Protein 4E16 (pdb70)

Radius of gyration: 19.69 Å; Cα contacts (8 Å, |Δi|>4): 447; chains: 1; bounding box: 38×54×45 Å

Secondary structure (DSSP, 8-state):
---EEEEE-BSS-GGGS-HHHHHHHHH-SEEEE-TTTS-GGGGGGS-TT-EEEEGGG--HHHHHHHHHHHHHTT--EEEEESB-TTTT--HHHHHHHHHHHT--EEEE----HHHHHHHHHT--S-BTTTBS-EEEEE-----GGGSHHHHHTT-SEEEEEE-STTHHHHHHHHHHTT--TT-EEEEEESTTSTT-EEEEEETTTHHHHHHHT---S-EEEEESGGGG-

CATH classification: 3.40.1010.10 (+1 more: 3.30.950.10)

Nearest PDB structures (foldseek):
  4e16-assembly1_A-2  TM=1.004E+00  e=1.080E-50  Clostridioides difficile 630
  6pr1-assembly1_A  TM=8.963E-01  e=3.052E-21  Salmonella enterica subsp. enterica serovar Typhimurium
  1s4d-assembly2_D  TM=8.759E-01  e=1.102E-20  Pseudomonas denitrificans (nom. rej.)
  6pr3-assembly1_A  TM=8.954E-01  e=9.372E-20  Salmonella enterica subsp. enterica serovar Typhimurium
  6pr0-assembly1_A  TM=8.886E-01  e=9.372E-20  Salmonella enterica subsp. enterica serovar Typhimurium

InterPro domains:
  IPR000878 Tetrapyrrole methylase [PF00590] (3-209)
  IPR003043 Uroporphiryn-III C-methyltransferase, conserved site [PS00839] (7-21)
  IPR006362 Cobalamin (vitamin B12) biosynthesis CobM/CbiF, precorrin-4 C11-methyltransferase [TIGR01465] (4-249)
  IPR006362 Cobalamin (vitamin B12) biosynthesis CobM/CbiF, precorrin-4 C11-methyltransferase [cd11641] (7-231)
  IPR014776 Tetrapyrrole methylase, subdomain 2 [G3DSA:3.30.950.10] (112-232)
  IPR014777 Tetrapyrrole methylase, subdomain 1 [G3DSA:3.40.1010.10] (1-111)
  IPR035996 Tetrapyrrole methylase superfamily [SSF53790] (1-249)
  IPR050161 Siroheme/cobalamin biosynthesis enzyme [PTHR45790] (3-246)

Foldseek 3Di:
DLAAEEAEQALEDLPQGDPVRLVLQLQFQEEEEAAPRYHCSNNVSHDPNHHYHYCVVPDLVRLVVSVVVCVVVVTRHYYYYYQFLVPVNPCVSNVVVCVVVPGHHDYYHGHHLVNLQCVLLVFDQDDPPWAPDEAEEEDVDDDPCRDLLNVLLVQGKYKYKYQLVCLVVNLVSNVNNPDDQQWKKKKWDSRPHPPIDIDIGGSNCVNVVSVVVVDGGIIMMITHCRSVD

Organism: Clostridioides difficile (strain 630) (NCBI:txid272563)

Sequence (229 aa):
MNKVHFVGAGPGDKELITLKGYKLLSNADVVIYAGSLVNPELLEYCKEDCQIHNSAHMDLQEIIDVMREGIENNKSVVRLQTGDFSIYGSIREQVEDLNKLNIDYDCTPGVSSFLGAASSLGVEYTVPEISQSVIITRMTPVPEKESIQSYAKHQTSMVIFLSVQEIEKVVSKLLEGGYPKDTPIAVIYKATWADEKIVKGTLSDIAVKVKENNINKTALIMVGRFLGE

B-factor: mean 98.82, std 21.66, range [52.51, 180.52]

Solvent-accessible surface area: 12192 Å² total; per-residue (Å²): 141,34,75,0,24,1,0,0,4,2,9,5,52,67,133,61,15,45,134,139,0,87,125,39,0,28,86,0,32,5,0,0,30,16,11,92,118,2,12,80,80,2,33,127,52,20,90,172,125,16,95,79,47,37,11,69,157,32,99,61,100,79,12,1,58,27,0,65,103,2,18,121,92,122,58,24,0,0,18,0,14,55,6,24,23,87,61,93,12,85,23,179,111,11,21,97,27,0,81,170,73,136,26,61,79,47,69,6,83,15,50,10,30,23,88,3,0,10,89,46,38,58,23,116,20,61,23,103,184,70,13,135,58,57,30,53,17,132,63,179,136,77,92,133,174,94,3,8,23,34,50,0,146,124,87,15,2,0,0,0,40,8,47,8,153,48,11,117,123,0,13,61,56,0,54,116,8,41,8,67,116,82,2,14,0,0,0,2,8,96,6,27,40,119,94,55,102,64,7,87,12,37,1,58,48,0,21,80,73,6,146,129,46,117,61,85,155,104,6,10,0,0,0,0,127,1,12,56,140

Structure (mmCIF, N/CA/C/O backbone):
data_4E16
#
_entry.id   4E16
#
_cell.length_a   60.245
_cell.length_b   60.245
_cell.length_c   147.955
_cell.angle_alpha   90.000
_cell.angle_beta   90.000
_cell.angle_gamma   90.000
#
_symmetry.space_group_name_H-M   'P 43 21 2'
#
loop_
_atom_site.group_PDB
_atom_site.id
_atom_site.type_symbol
_atom_site.label_atom_id
_atom_site.label_alt_id
_atom_site.label_comp_id
_atom_site.label_asym_id
_atom_site.label_entity_id
_atom_site.label_seq_id
_atom_site.pdbx_PDB_ins_code
_atom_site.Cartn_x
_atom_site.Cartn_y
_atom_site.Cartn_z
_atom_site.occupancy
_atom_site.B_iso_or_equiv
_atom_site.auth_seq_id
_atom_site.auth_comp_id
_atom_site.auth_asym_id
_atom_site.auth_atom_id
_atom_site.pdbx_PDB_model_num
ATOM 1 N N . MET A 1 4 ? 16.305 44.124 11.575 1.00 122.03 1 MET A N 1
ATOM 2 C CA . MET A 1 4 ? 16.743 44.055 13.000 1.00 136.76 1 MET A CA 1
ATOM 3 C C . MET A 1 4 ? 18.248 43.638 13.110 1.00 138.04 1 MET A C 1
ATOM 4 O O . MET A 1 4 ? 19.082 44.011 12.269 1.00 135.83 1 MET A O 1
ATOM 9 N N . ASN A 1 5 ? 18.583 42.933 14.194 1.00 130.85 2 ASN A N 1
ATOM 10 C CA . ASN A 1 5 ? 19.744 42.052 14.306 1.00 120.24 2 ASN A CA 1
ATOM 11 C C . ASN A 1 5 ? 19.057 40.744 14.670 1.00 114.20 2 ASN A C 1
ATOM 12 O O . ASN A 1 5 ? 18.815 40.465 15.851 1.00 109.89 2 ASN A O 1
ATOM 17 N N . LYS A 1 6 ? 18.693 39.976 13.643 1.00 109.47 3 LYS A N 1
ATOM 18 C CA . LYS A 1 6 ? 18.007 38.701 13.819 1.00 101.17 3 LYS A CA 1
ATOM 19 C C . LYS A 1 6 ? 18.953 37.611 14.327 1.00 101.53 3 LYS A C 1
ATOM 20 O O . LYS A 1 6 ? 20.188 37.676 14.151 1.00 101.72 3 LYS A O 1
ATOM 26 N N . VAL A 1 7 ? 18.395 36.618 15.003 1.00 98.79 4 VAL A N 1
ATOM 27 C CA . VAL A 1 7 ? 19.209 35.472 15.356 1.00 93.13 4 VAL A CA 1
ATOM 28 C C . VAL A 1 7 ? 19.202 34.700 14.075 1.00 93.46 4 VAL A C 1
ATOM 29 O O . VAL A 1 7 ? 18.138 34.554 13.461 1.00 106.11 4 VAL A O 1
ATOM 33 N N . HIS A 1 8 ? 20.380 34.263 13.627 1.00 86.65 5 HIS A N 1
ATOM 34 C CA . HIS A 1 8 ? 20.492 33.595 12.332 1.00 80.53 5 HIS A CA 1
ATOM 35 C C . HIS A 1 8 ? 20.678 32.127 12.464 1.00 77.14 5 HIS A C 1
ATOM 36 O O . HIS A 1 8 ? 21.705 31.683 12.930 1.00 75.68 5 HIS A O 1
ATOM 43 N N . PHE A 1 9 ? 19.684 31.360 12.037 1.00 80.69 6 PHE A N 1
ATOM 44 C CA . PHE A 1 9 ? 19.779 29.909 11.987 1.00 76.87 6 PHE A CA 1
ATOM 45 C C . PHE A 1 9 ? 20.366 29.502 10.651 1.00 79.59 6 PHE A C 1
ATOM 46 O O . PHE A 1 9 ? 19.818 29.835 9.583 1.00 89.99 6 PHE A O 1
ATOM 54 N N . VAL A 1 10 ? 21.468 28.769 10.714 1.00 74.24 7 VAL A N 1
ATOM 55 C CA . VAL A 1 10 ? 22.325 28.553 9.566 1.00 74.37 7 VAL A CA 1
ATOM 56 C C . VAL A 1 10 ? 22.587 27.059 9.388 1.00 76.50 7 VAL A C 1
ATOM 57 O O . VAL A 1 10 ? 22.990 26.410 10.323 1.00 73.71 7 VAL A O 1
ATOM 61 N N . GLY A 1 11 ? 22.344 26.530 8.185 1.00 73.16 8 GLY A N 1
ATOM 62 C CA . GLY A 1 11 ? 22.662 25.160 7.871 1.00 71.39 8 GLY A CA 1
ATOM 63 C C . GLY A 1 11 ? 24.134 25.048 7.510 1.00 71.53 8 GLY A C 1
ATOM 64 O O . GLY A 1 11 ? 24.626 25.694 6.585 1.00 83.34 8 GLY A O 1
ATOM 65 N N . ALA A 1 12 ? 24.790 24.165 8.220 1.00 65.39 9 ALA A N 1
ATOM 66 C CA . ALA A 1 12 ? 26.209 23.918 8.196 1.00 72.00 9 ALA A CA 1
ATOM 67 C C . ALA A 1 12 ? 26.643 23.066 7.033 1.00 77.63 9 ALA A C 1
ATOM 68 O O . ALA A 1 12 ? 27.862 22.963 6.714 1.00 71.77 9 ALA A O 1
ATOM 70 N N . GLY A 1 13 ? 25.672 22.389 6.421 1.00 75.74 10 GLY A N 1
ATOM 71 C CA . GLY A 1 13 ? 26.030 21.435 5.348 1.00 84.52 10 GLY A CA 1
ATOM 72 C C . GLY A 1 13 ? 26.395 20.041 5.884 1.00 81.51 10 GLY A C 1
ATOM 73 O O . GLY A 1 13 ? 26.192 19.765 7.043 1.00 80.24 10 GLY A O 1
ATOM 74 N N . PRO A 1 14 ? 26.884 19.144 5.020 1.00 83.13 11 PRO A N 1
ATOM 75 C CA . PRO A 1 14 ? 26.988 17.757 5.516 1.00 76.51 11 PRO A CA 1
ATOM 76 C C . PRO A 1 14 ? 28.319 17.365 6.143 1.00 80.99 11 PRO A C 1
ATOM 77 O O . PRO A 1 14 ? 28.494 16.185 6.518 1.00 85.93 11 PRO A O 1
ATOM 81 N N . GLY A 1 15 ? 29.264 18.298 6.228 1.00 76.78 12 GLY A N 1
ATOM 82 C CA . GLY A 1 15 ? 30.499 18.000 6.939 1.00 71.83 12 GLY A CA 1
ATOM 83 C C . GLY A 1 15 ? 31.675 18.734 6.370 1.00 70.33 12 GLY A C 1
ATOM 84 O O . GLY A 1 15 ? 32.440 19.342 7.087 1.00 75.60 12 GLY A O 1
ATOM 85 N N . ASP A 1 16 ? 31.824 18.699 5.070 1.00 76.65 13 ASP A N 1
ATOM 86 C CA . ASP A 1 16 ? 32.897 19.467 4.417 1.00 82.93 13 ASP A CA 1
ATOM 87 C C . ASP A 1 16 ? 32.776 20.990 4.679 1.00 76.80 13 ASP A C 1
ATOM 88 O O . ASP A 1 16 ? 31.732 21.602 4.454 1.00 75.75 13 ASP A O 1
ATOM 93 N N . LYS A 1 17 ? 33.859 21.514 5.235 1.00 77.68 14 LYS A N 1
ATOM 94 C CA . LYS A 1 17 ? 34.137 22.915 5.518 1.00 83.15 14 LYS A CA 1
ATOM 95 C C . LYS A 1 17 ? 33.453 23.808 4.453 1.00 81.10 14 LYS A C 1
ATOM 96 O O . LYS A 1 17 ? 32.621 24.663 4.745 1.00 83.14 14 LYS A O 1
ATOM 102 N N . GLU A 1 18 ? 33.778 23.526 3.203 1.00 81.14 15 GLU A N 1
ATOM 103 C CA . GLU A 1 18 ? 33.433 24.329 2.045 1.00 76.94 15 GLU A CA 1
ATOM 104 C C . GLU A 1 18 ? 32.049 24.108 1.487 1.00 79.66 15 GLU A C 1
ATOM 105 O O . GLU A 1 18 ? 31.654 24.762 0.533 1.00 85.94 15 GLU A O 1
ATOM 111 N N . LEU A 1 19 ? 31.305 23.168 2.052 1.00 81.51 16 LEU A N 1
ATOM 112 C CA . LEU A 1 19 ? 29.954 22.948 1.605 1.00 76.02 16 LEU A CA 1
ATOM 113 C C . LEU A 1 19 ? 28.959 23.769 2.374 1.00 79.33 16 LEU A C 1
ATOM 114 O O . LEU A 1 19 ? 27.746 23.537 2.231 1.00 80.91 16 LEU A O 1
ATOM 119 N N . ILE A 1 20 ? 29.434 24.686 3.225 1.00 77.29 17 ILE A N 1
ATOM 120 C CA . ILE A 1 20 ? 28.499 25.663 3.765 1.00 74.49 17 ILE A CA 1
ATOM 121 C C . ILE A 1 20 ? 28.142 26.557 2.596 1.00 72.35 17 ILE A C 1
ATOM 122 O O . ILE A 1 20 ? 28.959 26.684 1.665 1.00 74.42 17 ILE A O 1
ATOM 127 N N . THR A 1 21 ? 26.922 27.101 2.594 1.00 66.00 18 THR A N 1
ATOM 128 C CA . THR A 1 21 ? 26.576 28.158 1.633 1.00 68.99 18 THR A CA 1
ATOM 129 C C . THR A 1 21 ? 27.445 29.422 1.771 1.00 71.03 18 THR A C 1
ATOM 130 O O . THR A 1 21 ? 27.903 29.797 2.848 1.00 70.93 18 THR A O 1
ATOM 134 N N . LEU A 1 22 ? 27.674 30.080 0.662 1.00 70.62 19 LEU A N 1
ATOM 135 C CA . LEU A 1 22 ? 28.221 31.428 0.697 1.00 72.32 19 LEU A CA 1
ATOM 136 C C . LEU A 1 22 ? 27.542 32.266 1.761 1.00 73.24 19 LEU A C 1
ATOM 137 O O . LEU A 1 22 ? 28.242 32.802 2.587 1.00 79.92 19 LEU A O 1
ATOM 142 N N . LYS A 1 23 ? 26.198 32.319 1.795 1.00 75.30 20 LYS A N 1
ATOM 143 C CA . LYS A 1 23 ? 25.453 33.141 2.786 1.00 79.60 20 LYS A CA 1
ATOM 144 C C . LYS A 1 23 ? 25.779 32.735 4.220 1.00 80.76 20 LYS A C 1
ATOM 145 O O . LYS A 1 23 ? 26.028 33.569 5.134 1.00 81.21 20 LYS A O 1
ATOM 151 N N . GLY A 1 24 ? 25.797 31.429 4.403 1.00 76.42 21 GLY A N 1
ATOM 152 C CA . GLY A 1 24 ? 26.208 30.858 5.657 1.00 74.69 21 GLY A CA 1
ATOM 153 C C . GLY A 1 24 ? 27.583 31.306 6.068 1.00 77.29 21 GLY A C 1
ATOM 154 O O . GLY A 1 24 ? 27.775 31.767 7.201 1.00 84.98 21 GLY A O 1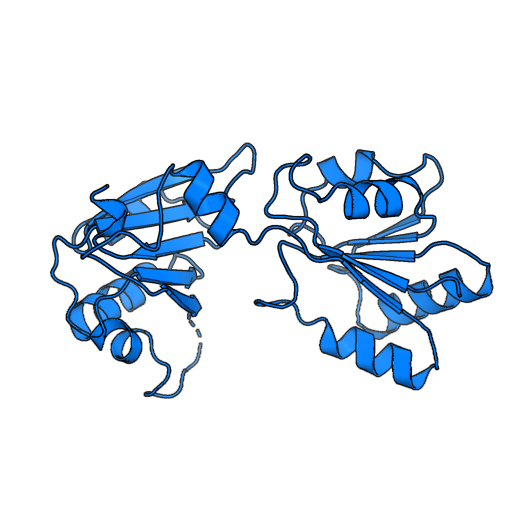
ATOM 155 N N . TYR A 1 25 ? 28.537 31.182 5.155 1.00 75.91 22 TYR A N 1
ATOM 156 C CA . TYR A 1 25 ? 29.894 31.605 5.432 1.00 77.92 22 TYR A CA 1
ATOM 157 C C . TYR A 1 25 ? 29.998 33.100 5.865 1.00 82.82 22 TYR A C 1
ATOM 158 O O . TYR A 1 25 ? 30.704 33.402 6.847 1.00 81.42 22 TYR A O 1
ATOM 167 N N . LYS A 1 26 ? 29.287 34.006 5.169 1.00 74.91 23 LYS A N 1
ATOM 168 C CA . LYS A 1 26 ? 29.323 35.449 5.518 1.00 79.04 23 LYS A CA 1
ATOM 169 C C . LYS A 1 26 ? 28.847 35.692 6.932 1.00 83.90 23 LYS A C 1
ATOM 170 O O . LYS A 1 26 ? 29.474 36.427 7.695 1.00 90.54 23 LYS A O 1
ATOM 176 N N . LEU A 1 27 ? 27.734 35.047 7.283 1.00 85.44 24 LEU A N 1
ATOM 177 C CA . LEU A 1 27 ? 27.125 35.215 8.586 1.00 78.92 24 LEU A CA 1
ATOM 178 C C . LEU A 1 27 ? 28.022 34.634 9.612 1.00 78.99 24 LEU A C 1
ATOM 179 O O . LEU A 1 27 ? 28.268 35.252 10.650 1.00 86.19 24 LEU A O 1
ATOM 184 N N . LEU A 1 28 ? 28.550 33.454 9.324 1.00 74.99 25 LEU A N 1
ATOM 185 C CA . LEU A 1 28 ? 29.448 32.824 10.312 1.00 81.34 25 LEU A CA 1
ATOM 186 C C . LEU A 1 28 ? 30.735 33.621 10.521 1.00 83.94 25 LEU A C 1
ATOM 187 O O . LEU A 1 28 ? 31.243 33.739 11.661 1.00 91.78 25 LEU A O 1
ATOM 192 N N . SER A 1 29 ? 31.288 34.122 9.423 1.00 76.62 26 SER A N 1
ATOM 193 C CA . SER A 1 29 ? 32.592 34.730 9.540 1.00 86.78 26 SER A CA 1
ATOM 194 C C . SER A 1 29 ? 32.479 36.107 10.202 1.00 86.01 26 SER A C 1
ATOM 195 O O . SER A 1 29 ? 33.494 36.652 10.643 1.00 88.39 26 SER A O 1
ATOM 198 N N . ASN A 1 30 ? 31.240 36.600 10.331 1.00 83.96 27 ASN A N 1
ATOM 199 C CA . ASN A 1 30 ? 30.915 37.886 11.009 1.00 86.83 27 ASN A CA 1
ATOM 200 C C . ASN A 1 30 ? 30.223 37.805 12.390 1.00 87.16 27 ASN A C 1
ATOM 201 O O . ASN A 1 30 ? 29.921 38.817 13.017 1.00 93.96 27 ASN A O 1
ATOM 206 N N . ALA A 1 31 ? 29.980 36.593 12.858 1.00 85.55 28 ALA A N 1
ATOM 207 C CA . ALA A 1 31 ? 29.210 36.369 14.045 1.00 83.68 28 ALA A CA 1
ATOM 208 C C . ALA A 1 31 ? 30.004 36.719 15.280 1.00 89.17 28 ALA A C 1
ATOM 209 O O . ALA A 1 31 ? 31.214 36.445 15.351 1.00 92.98 28 ALA A O 1
ATOM 211 N N . ASP A 1 32 ? 29.309 37.336 16.234 1.00 91.10 29 ASP A N 1
ATOM 212 C CA . ASP A 1 32 ? 29.845 37.659 17.570 1.00 91.71 29 ASP A CA 1
ATOM 213 C C . ASP A 1 32 ? 29.564 36.528 18.544 1.00 90.66 29 ASP A C 1
ATOM 214 O O . ASP A 1 32 ? 30.315 36.336 19.498 1.00 91.83 29 ASP A O 1
ATOM 219 N N . VAL A 1 33 ? 28.476 35.791 18.300 1.00 85.84 30 VAL A N 1
ATOM 220 C CA . VAL A 1 33 ? 28.082 34.663 19.138 1.00 83.27 30 VAL A CA 1
ATOM 221 C C . VAL A 1 33 ? 27.628 33.497 18.251 1.00 85.48 30 VAL A C 1
ATOM 222 O O . VAL A 1 33 ? 26.765 33.674 17.393 1.00 84.06 30 VAL A O 1
ATOM 226 N N . VAL A 1 34 ? 28.216 32.318 18.473 1.00 80.84 31 VAL A N 1
ATOM 227 C CA . VAL A 1 34 ? 27.908 31.144 17.699 1.00 78.20 31 VAL A CA 1
ATOM 228 C C . VAL A 1 34 ? 27.554 30.031 18.624 1.00 79.35 31 VAL A C 1
ATOM 229 O O . VAL A 1 34 ? 28.245 29.790 19.614 1.00 84.45 31 VAL A O 1
ATOM 233 N N . ILE A 1 35 ? 26.479 29.336 18.272 1.00 79.49 32 ILE A N 1
ATOM 234 C CA . ILE A 1 35 ? 26.006 28.208 19.030 1.00 78.33 32 ILE A CA 1
ATOM 235 C C . ILE A 1 35 ? 25.941 27.082 18.065 1.00 77.30 32 ILE A C 1
ATOM 236 O O . ILE A 1 35 ? 25.101 27.101 17.141 1.00 79.68 32 ILE A O 1
ATOM 241 N N . TYR A 1 36 ? 26.816 26.098 18.291 1.00 75.31 33 TYR A N 1
ATOM 242 C CA . TYR A 1 36 ? 26.917 24.955 17.399 1.00 75.20 33 TYR A CA 1
ATOM 243 C C . TYR A 1 36 ? 26.652 23.667 18.104 1.00 78.58 33 TYR A C 1
ATOM 244 O O . TYR A 1 36 ? 26.804 23.563 19.331 1.00 86.55 33 TYR A O 1
ATOM 253 N N . ALA A 1 37 ? 26.250 22.695 17.288 1.00 90.24 34 ALA A N 1
ATOM 254 C CA . ALA A 1 37 ? 25.870 21.352 17.686 1.00 96.44 34 ALA A CA 1
ATOM 255 C C . ALA A 1 37 ? 27.096 20.437 17.855 1.00 104.92 34 ALA A C 1
ATOM 256 O O . ALA A 1 37 ? 27.407 19.598 16.998 1.00 108.38 34 ALA A O 1
ATOM 258 N N . GLY A 1 38 ? 27.814 20.661 18.948 1.00 105.73 35 GLY A N 1
ATOM 259 C CA . GLY A 1 38 ? 28.693 19.669 19.547 1.00 108.81 35 GLY A CA 1
ATOM 260 C C . GLY A 1 38 ? 29.595 18.984 18.583 1.00 113.14 35 GLY A C 1
ATOM 261 O O . GLY A 1 38 ? 30.444 19.625 17.980 1.00 135.01 35 GLY A O 1
ATOM 262 N N . SER A 1 39 ? 29.386 17.688 18.399 1.00 110.79 36 SER A N 1
ATOM 263 C CA . SER A 1 39 ? 30.271 16.900 17.554 1.00 116.82 36 SER A CA 1
ATOM 264 C C . SER A 1 39 ? 29.596 16.523 16.249 1.00 119.44 36 SER A C 1
ATOM 265 O O . SER A 1 39 ? 30.199 15.834 15.416 1.00 131.67 36 SER A O 1
ATOM 268 N N . LEU A 1 40 ? 28.350 16.970 16.085 1.00 105.33 37 LEU A N 1
ATOM 269 C CA . LEU A 1 40 ? 27.611 16.812 14.831 1.00 96.50 37 LEU A CA 1
ATOM 270 C C . LEU A 1 40 ? 27.984 17.819 13.733 1.00 92.52 37 LEU A C 1
ATOM 271 O O . LEU A 1 40 ? 27.691 17.627 12.568 1.00 84.39 37 LEU A O 1
ATOM 276 N N . VAL A 1 41 ? 28.587 18.923 14.116 1.00 91.48 38 VAL A N 1
ATOM 277 C CA . VAL A 1 41 ? 28.988 19.912 13.150 1.00 77.46 38 VAL A CA 1
ATOM 278 C C . VAL A 1 41 ? 30.492 19.802 13.103 1.00 77.89 38 VAL A C 1
ATOM 279 O O . VAL A 1 41 ? 31.127 19.607 14.147 1.00 81.21 38 VAL A O 1
ATOM 283 N N . ASN A 1 42 ? 31.060 19.855 11.900 1.00 69.49 39 ASN A N 1
ATOM 284 C CA . ASN A 1 42 ? 32.508 19.838 11.781 1.00 80.53 39 ASN A CA 1
ATOM 285 C C . ASN A 1 42 ? 33.224 21.061 12.398 1.00 88.31 39 ASN A C 1
ATOM 286 O O . ASN A 1 42 ? 33.018 22.193 11.971 1.00 89.99 39 ASN A O 1
ATOM 291 N N . PRO A 1 43 ? 34.077 20.827 13.411 1.00 93.66 40 PRO A N 1
ATOM 292 C CA . PRO A 1 43 ? 34.827 21.937 14.067 1.00 98.95 40 PRO A CA 1
ATOM 293 C C . PRO A 1 43 ? 35.643 22.849 13.113 1.00 92.00 40 PRO A C 1
ATOM 294 O O . PRO A 1 43 ? 35.724 24.054 13.339 1.00 91.96 40 PRO A O 1
ATOM 298 N N . GLU A 1 44 ? 36.228 22.286 12.068 1.00 86.57 41 GLU A N 1
ATOM 299 C CA . GLU A 1 44 ? 36.887 23.088 11.050 1.00 88.48 41 GLU A CA 1
ATOM 300 C C . GLU A 1 44 ? 36.063 24.331 10.620 1.00 84.20 41 GLU A C 1
ATOM 301 O O . GLU A 1 44 ? 36.612 25.386 10.353 1.00 92.37 41 GLU A O 1
ATOM 307 N N . LEU A 1 45 ? 34.752 24.223 10.564 1.00 75.54 42 LEU A N 1
ATOM 308 C CA . LEU A 1 45 ? 33.892 25.411 10.278 1.00 78.00 42 LEU A CA 1
ATOM 309 C C . LEU A 1 45 ? 34.125 26.604 11.193 1.00 76.90 42 LEU A C 1
ATOM 310 O O . LEU A 1 45 ? 34.082 27.749 10.757 1.00 73.48 42 LEU A O 1
ATOM 315 N N . LEU A 1 46 ? 34.284 26.317 12.474 1.00 75.40 43 LEU A N 1
ATOM 316 C CA . LEU A 1 46 ? 34.502 27.330 13.491 1.00 81.90 43 LEU A CA 1
ATOM 317 C C . LEU A 1 46 ? 35.720 28.211 13.230 1.00 88.35 43 LEU A C 1
ATOM 318 O O . LEU A 1 46 ? 35.823 29.296 13.814 1.00 89.52 43 LEU A O 1
ATOM 323 N N . GLU A 1 47 ? 36.619 27.765 12.349 1.00 87.97 44 GLU A N 1
ATOM 324 C CA . GLU A 1 47 ? 37.823 28.535 12.045 1.00 93.41 44 GLU A CA 1
ATOM 325 C C . GLU A 1 47 ? 37.508 29.730 11.188 1.00 92.43 44 GLU A C 1
ATOM 326 O O . GLU A 1 47 ? 38.335 30.648 11.060 1.00 97.87 44 GLU A O 1
ATOM 332 N N . TYR A 1 48 ? 36.334 29.707 10.573 1.00 84.47 45 TYR A N 1
ATOM 333 C CA . TYR A 1 48 ? 35.861 30.836 9.792 1.00 82.42 45 TYR A CA 1
ATOM 334 C C . TYR A 1 48 ? 35.429 32.031 10.686 1.00 83.83 45 TYR A C 1
ATOM 335 O O . TYR A 1 48 ? 35.298 33.151 10.200 1.00 86.15 45 TYR A O 1
ATOM 344 N N . CYS A 1 49 ? 35.204 31.785 11.976 1.00 80.32 46 CYS A N 1
ATOM 345 C CA . CYS A 1 49 ? 34.809 32.831 12.932 1.00 85.40 46 CYS A CA 1
ATOM 346 C C . CYS A 1 49 ? 35.873 33.882 13.308 1.00 91.65 46 CYS A C 1
ATOM 347 O O . CYS A 1 49 ? 37.058 33.559 13.304 1.00 97.55 46 CYS A O 1
ATOM 350 N N . LYS A 1 50 ? 35.446 35.110 13.666 1.00 95.95 47 LYS A N 1
ATOM 351 C CA . LYS A 1 50 ? 36.329 36.189 14.226 1.00 95.31 47 LYS A CA 1
ATOM 352 C C . LYS A 1 50 ? 37.190 35.742 15.425 1.00 105.58 47 LYS A C 1
ATOM 353 O O . LYS A 1 50 ? 36.767 34.914 16.285 1.00 90.03 47 LYS A O 1
ATOM 359 N N . GLU A 1 51 ? 38.366 36.359 15.548 1.00 112.62 48 GLU A N 1
ATOM 360 C CA . GLU A 1 51 ? 39.273 35.992 16.623 1.00 115.65 48 GLU A CA 1
ATOM 361 C C . GLU A 1 51 ? 38.530 36.078 17.955 1.00 113.41 48 GLU A C 1
ATOM 362 O O . GLU A 1 51 ? 38.679 35.215 18.834 1.00 111.53 48 GLU A O 1
ATOM 368 N N . ASP A 1 52 ? 37.707 37.114 18.088 1.00 119.01 49 ASP A N 1
ATOM 369 C CA . ASP A 1 52 ? 37.068 37.413 19.374 1.00 123.30 49 ASP A CA 1
ATOM 370 C C . ASP A 1 52 ? 35.582 37.058 19.365 1.00 115.59 49 ASP A C 1
ATOM 371 O O . ASP A 1 52 ? 34.726 37.817 19.800 1.00 118.29 49 ASP A O 1
ATOM 376 N N . CYS A 1 53 ? 35.301 35.877 18.851 1.00 104.53 50 CYS A N 1
ATOM 377 C CA . CYS A 1 53 ? 33.968 35.352 18.789 1.00 96.08 50 CYS A CA 1
ATOM 378 C C . CYS A 1 53 ? 33.729 34.427 19.978 1.00 100.36 50 CYS A C 1
ATOM 379 O O . CYS A 1 53 ? 34.654 33.759 20.447 1.00 94.80 50 CYS A O 1
ATOM 382 N N . GLN A 1 54 ? 32.478 34.366 20.444 1.00 100.36 51 GLN A N 1
ATOM 383 C CA . GLN A 1 54 ? 32.134 33.571 21.601 1.00 93.83 51 GLN A CA 1
ATOM 384 C C .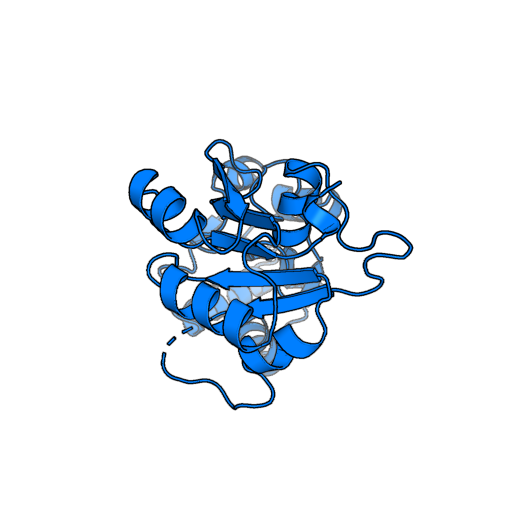 GLN A 1 54 ? 31.373 32.365 21.173 1.00 92.59 51 GLN A C 1
ATOM 385 O O . GLN A 1 54 ? 30.262 32.463 20.657 1.00 97.43 51 GLN A O 1
ATOM 391 N N . ILE A 1 55 ? 31.977 31.220 21.424 1.00 89.10 52 ILE A N 1
ATOM 392 C CA . ILE A 1 55 ? 31.490 29.960 20.930 1.00 83.47 52 ILE A CA 1
ATOM 393 C C . ILE A 1 55 ? 30.828 29.226 22.073 1.00 79.53 52 ILE A C 1
ATOM 394 O O . ILE A 1 55 ? 31.343 29.193 23.191 1.00 75.80 52 ILE A O 1
ATOM 399 N N . HIS A 1 56 ? 29.659 28.663 21.797 1.00 78.57 53 HIS A N 1
ATOM 400 C CA . HIS A 1 56 ? 28.946 27.866 22.794 1.00 76.92 53 HIS A CA 1
ATOM 401 C C . HIS A 1 56 ? 28.563 26.577 22.132 1.00 82.05 53 HIS A C 1
ATOM 402 O O . HIS A 1 56 ? 28.124 26.557 20.968 1.00 90.22 53 HIS A O 1
ATOM 409 N N . ASN A 1 57 ? 28.734 25.480 22.853 1.00 86.97 54 ASN A N 1
ATOM 410 C CA . ASN A 1 57 ? 28.452 24.176 22.296 1.00 86.62 54 ASN A CA 1
ATOM 411 C C . ASN A 1 57 ? 27.158 23.578 22.859 1.00 86.54 54 ASN A C 1
ATOM 412 O O . ASN A 1 57 ? 27.142 22.968 23.939 1.00 82.78 54 ASN A O 1
ATOM 417 N N . SER A 1 58 ? 26.092 23.722 22.085 1.00 83.82 55 SER A N 1
ATOM 418 C CA . SER A 1 58 ? 24.754 23.333 22.517 1.00 81.92 55 SER A CA 1
ATOM 419 C C . SER A 1 58 ? 24.711 21.957 23.106 1.00 83.04 55 SER A C 1
ATOM 420 O O . SER A 1 58 ? 24.015 21.745 24.064 1.00 98.86 55 SER A O 1
ATOM 423 N N . ALA A 1 59 ? 25.450 21.018 22.540 1.00 83.71 56 ALA A N 1
ATOM 424 C CA . ALA A 1 59 ? 25.597 19.678 23.122 1.00 84.81 56 ALA A CA 1
ATOM 425 C C . ALA A 1 59 ? 25.767 19.645 24.636 1.00 90.92 56 ALA A C 1
ATOM 426 O O . ALA A 1 59 ? 25.380 18.684 25.261 1.00 95.53 56 ALA A O 1
ATOM 428 N N . HIS A 1 60 ? 26.349 20.676 25.235 1.00 95.61 57 HIS A N 1
ATOM 429 C CA . HIS A 1 60 ? 26.503 20.681 26.693 1.00 95.91 57 HIS A CA 1
ATOM 430 C C . HIS A 1 60 ? 25.605 21.680 27.386 1.00 100.31 57 HIS A C 1
ATOM 431 O O . HIS A 1 60 ? 25.958 22.224 28.441 1.00 104.31 57 HIS A O 1
ATOM 438 N N . MET A 1 61 ? 24.437 21.940 26.807 1.00 95.20 58 MET A N 1
ATOM 439 C CA . MET A 1 61 ? 23.597 23.072 27.230 1.00 95.90 58 MET A CA 1
ATOM 440 C C . MET A 1 61 ? 22.149 22.598 27.201 1.00 98.15 58 MET A C 1
ATOM 441 O O . MET A 1 61 ? 21.790 21.820 26.312 1.00 95.85 58 MET A O 1
ATOM 446 N N . ASP A 1 62 ? 21.319 23.029 28.155 1.00 100.34 59 ASP A N 1
ATOM 447 C CA . ASP A 1 62 ? 19.848 22.857 27.982 1.00 107.61 59 ASP A CA 1
ATOM 448 C C . ASP A 1 62 ? 19.258 23.995 27.130 1.00 104.78 59 ASP A C 1
ATOM 449 O O . ASP A 1 62 ? 19.963 24.966 26.823 1.00 100.40 59 ASP A O 1
ATOM 454 N N . LEU A 1 63 ? 17.982 23.860 26.750 1.00 108.43 60 LEU A N 1
ATOM 455 C CA . LEU A 1 63 ? 17.266 24.876 25.964 1.00 104.02 60 LEU A CA 1
ATOM 456 C C . LEU A 1 63 ? 17.443 26.289 26.521 1.00 108.74 60 LEU A C 1
ATOM 457 O O . LEU A 1 63 ? 17.894 27.200 25.809 1.00 109.28 60 LEU A O 1
ATOM 462 N N . GLN A 1 64 ? 17.091 26.455 27.794 1.00 109.31 61 GLN A N 1
ATOM 463 C CA . GLN A 1 64 ? 17.048 27.761 28.414 1.00 110.21 61 GLN A CA 1
ATOM 464 C C . GLN A 1 64 ? 18.390 28.480 28.364 1.00 111.15 61 GLN A C 1
ATOM 465 O O . GLN A 1 64 ? 18.442 29.706 28.391 1.00 118.15 61 GLN A O 1
ATOM 471 N N . GLU A 1 65 ? 19.477 27.725 28.278 1.00 109.53 62 GLU A N 1
ATOM 472 C CA . GLU A 1 65 ? 20.807 28.311 28.275 1.00 104.55 62 GLU A CA 1
ATOM 473 C C . GLU A 1 65 ? 21.153 28.863 26.896 1.00 98.31 62 GLU A C 1
ATOM 474 O O . GLU A 1 65 ? 21.751 29.943 26.751 1.00 96.56 62 GLU A O 1
ATOM 480 N N . ILE A 1 66 ? 20.783 28.098 25.877 1.00 93.27 63 ILE A N 1
ATOM 481 C CA . ILE A 1 66 ? 20.882 28.567 24.514 1.00 90.40 63 ILE A CA 1
ATOM 482 C C . ILE A 1 66 ? 20.153 29.924 24.396 1.00 93.50 63 ILE A C 1
ATOM 483 O O . ILE A 1 66 ? 20.762 30.943 24.062 1.00 90.91 63 ILE A O 1
ATOM 488 N N . ILE A 1 67 ? 18.873 29.945 24.762 1.00 96.16 64 ILE A N 1
ATOM 489 C CA . ILE A 1 67 ? 18.075 31.166 24.710 1.00 93.10 64 ILE A CA 1
ATOM 490 C C . ILE A 1 67 ? 18.671 32.371 25.436 1.00 96.64 64 ILE A C 1
ATOM 491 O O . ILE A 1 67 ? 18.696 33.477 24.873 1.00 100.26 64 ILE A O 1
ATOM 496 N N . ASP A 1 68 ? 19.137 32.174 26.668 1.00 96.60 65 ASP A N 1
ATOM 497 C CA . ASP A 1 68 ? 19.788 33.250 27.420 1.00 101.97 65 ASP A CA 1
ATOM 498 C C . ASP A 1 68 ? 20.961 33.798 26.616 1.00 99.69 65 ASP A C 1
ATOM 499 O O . ASP A 1 68 ? 21.232 35.017 26.601 1.00 97.18 65 ASP A O 1
ATOM 504 N N . VAL A 1 69 ? 21.644 32.885 25.936 1.00 89.02 66 VAL A N 1
ATOM 505 C CA . VAL A 1 69 ? 22.862 33.240 25.309 1.00 90.26 66 VAL A CA 1
ATOM 506 C C . VAL A 1 69 ? 22.485 34.110 24.101 1.00 95.21 66 VAL A C 1
ATOM 507 O O . VAL A 1 69 ? 23.143 35.174 23.861 1.00 93.37 66 VAL A O 1
ATOM 511 N N . MET A 1 70 ? 21.417 33.664 23.394 1.00 92.51 67 MET A N 1
ATOM 512 C CA . MET A 1 70 ? 20.790 34.350 22.234 1.00 88.63 67 MET A CA 1
ATOM 513 C C . MET A 1 70 ? 20.332 35.768 22.627 1.00 96.16 67 MET A C 1
ATOM 514 O O . MET A 1 70 ? 20.825 36.793 22.090 1.00 90.76 67 MET A O 1
ATOM 519 N N . ARG A 1 71 ? 19.452 35.817 23.632 1.00 100.46 68 ARG A N 1
ATOM 520 C CA . ARG A 1 71 ? 18.868 37.059 24.088 1.00 104.90 68 ARG A CA 1
ATOM 521 C C . ARG A 1 71 ? 19.943 38.066 24.453 1.00 108.81 68 ARG A C 1
ATOM 522 O O . ARG A 1 71 ? 19.860 39.245 24.090 1.00 110.28 68 ARG A O 1
ATOM 530 N N . GLU A 1 72 ? 20.957 37.607 25.168 1.00 110.07 69 GLU A N 1
ATOM 531 C CA . GLU A 1 72 ? 22.010 38.516 25.569 1.00 113.20 69 GLU A CA 1
ATOM 532 C C . GLU A 1 72 ? 22.815 39.004 24.377 1.00 109.38 69 GLU A C 1
ATOM 533 O O . GLU A 1 72 ? 23.257 40.143 24.377 1.00 109.55 69 GLU A O 1
ATOM 539 N N . GLY A 1 73 ? 22.988 38.159 23.360 1.00 106.68 70 GLY A N 1
ATOM 540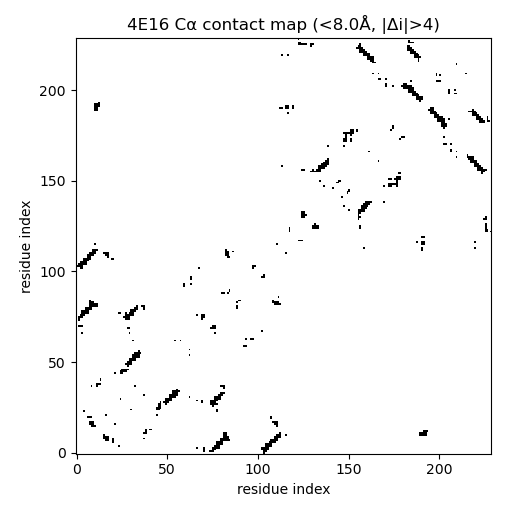 C CA . GLY A 1 73 ? 23.603 38.602 22.106 1.00 100.18 70 GLY A CA 1
ATOM 541 C C . GLY A 1 73 ? 22.822 39.757 21.482 1.00 100.27 70 GLY A C 1
ATOM 542 O O . GLY A 1 73 ? 23.372 40.819 21.164 1.00 99.02 70 GLY A O 1
ATOM 543 N N . ILE A 1 74 ? 21.523 39.559 21.330 1.00 99.36 71 ILE A N 1
ATOM 544 C CA . ILE A 1 74 ? 20.672 40.598 20.782 1.00 103.32 71 ILE A CA 1
ATOM 545 C C . ILE A 1 74 ? 20.753 41.925 21.552 1.00 113.24 71 ILE A C 1
ATOM 546 O O . ILE A 1 74 ? 21.041 42.971 20.957 1.00 117.13 71 ILE A O 1
ATOM 551 N N . GLU A 1 75 ? 20.560 41.866 22.869 1.00 114.89 72 GLU A N 1
ATOM 552 C CA . GLU A 1 75 ? 20.583 43.052 23.732 1.00 116.75 72 GLU A CA 1
ATOM 553 C C . GLU A 1 75 ? 21.908 43.824 23.809 1.00 115.12 72 GLU A C 1
ATOM 554 O O . GLU A 1 75 ? 21.918 44.980 24.268 1.00 112.74 72 GLU A O 1
ATOM 560 N N . ASN A 1 76 ? 23.018 43.191 23.424 1.00 113.21 73 ASN A N 1
ATOM 561 C CA . ASN A 1 76 ? 24.329 43.898 23.337 1.00 116.85 73 ASN A CA 1
ATOM 562 C C . ASN A 1 76 ? 24.725 44.169 21.878 1.00 115.74 73 ASN A C 1
ATOM 563 O O . ASN A 1 76 ? 25.877 44.584 21.598 1.00 110.36 73 ASN A O 1
ATOM 568 N N . ASN A 1 77 ? 23.763 43.949 20.972 1.00 111.36 74 ASN A N 1
ATOM 569 C CA . ASN A 1 77 ? 23.954 44.186 19.533 1.00 117.48 74 ASN A CA 1
ATOM 570 C C . ASN A 1 77 ? 25.123 43.379 18.990 1.00 115.45 74 ASN A C 1
ATOM 571 O O . ASN A 1 77 ? 26.133 43.908 18.518 1.00 109.10 74 ASN A O 1
ATOM 576 N N . LYS A 1 78 ? 24.946 42.073 19.109 1.00 114.02 75 LYS A N 1
ATOM 577 C CA . LYS A 1 78 ? 25.926 41.110 18.735 1.00 110.12 75 LYS A CA 1
ATOM 578 C C . LYS A 1 78 ? 25.247 40.188 17.719 1.00 108.48 75 LYS A C 1
ATOM 579 O O . LYS A 1 78 ? 24.091 39.767 17.909 1.00 106.22 75 LYS A O 1
ATOM 585 N N . SER A 1 79 ? 25.934 39.922 16.613 1.00 95.31 76 SER A N 1
ATOM 586 C CA . SER A 1 79 ? 25.379 39.019 15.637 1.00 90.40 76 SER A CA 1
ATOM 587 C C . SER A 1 79 ? 25.445 37.554 16.122 1.00 87.56 76 SER A C 1
ATOM 588 O O . SER A 1 79 ? 26.520 37.040 16.504 1.00 87.75 76 SER A O 1
ATOM 591 N N . VAL A 1 80 ? 24.296 36.885 16.075 1.00 82.38 77 VAL A N 1
ATOM 592 C CA . VAL A 1 80 ? 24.130 35.587 16.725 1.00 77.05 77 VAL A CA 1
ATOM 593 C C . VAL A 1 80 ? 23.829 34.576 15.671 1.00 75.67 77 VAL A C 1
ATOM 594 O O . VAL A 1 80 ? 22.863 34.723 14.954 1.00 82.01 77 VAL A O 1
ATOM 598 N N . VAL A 1 81 ? 24.659 33.546 15.586 1.00 76.83 78 VAL A N 1
ATOM 599 C CA . VAL A 1 81 ? 24.464 32.453 14.644 1.00 75.76 78 VAL A CA 1
ATOM 600 C C . VAL A 1 81 ? 24.376 31.104 15.361 1.00 77.83 78 VAL A C 1
ATOM 601 O O . VAL A 1 81 ? 25.314 30.744 16.097 1.00 79.40 78 VAL A O 1
ATOM 605 N N . ARG A 1 82 ? 23.247 30.400 15.145 1.00 75.62 79 ARG A N 1
ATOM 606 C CA . ARG A 1 82 ? 23.018 29.037 15.570 1.00 70.79 79 ARG A CA 1
ATOM 607 C C . ARG A 1 82 ? 23.310 28.107 14.393 1.00 72.49 79 ARG A C 1
ATOM 608 O O . ARG A 1 82 ? 22.512 28.025 13.466 1.00 67.35 79 ARG A O 1
ATOM 616 N N . LEU A 1 83 ? 24.436 27.401 14.427 1.00 72.87 80 LEU A N 1
ATOM 617 C CA . LEU A 1 83 ? 24.815 26.481 13.335 1.00 78.04 80 LEU A CA 1
ATOM 618 C C . LEU A 1 83 ? 24.262 25.093 13.545 1.00 83.32 80 LEU A C 1
ATOM 619 O O . LEU A 1 83 ? 24.674 24.399 14.475 1.00 91.57 80 LEU A O 1
ATOM 624 N N . GLN A 1 84 ? 23.395 24.639 12.666 1.00 89.89 81 GLN A N 1
ATOM 625 C CA . GLN A 1 84 ? 22.899 23.288 12.810 1.00 91.84 81 GLN A CA 1
ATOM 626 C C . GLN A 1 84 ? 23.270 22.411 11.636 1.00 92.74 81 GLN A C 1
ATOM 627 O O . GLN A 1 84 ? 23.418 22.881 10.517 1.00 98.81 81 GLN A O 1
ATOM 633 N N . THR A 1 85 ? 23.445 21.129 11.898 1.00 97.14 82 THR A N 1
ATOM 634 C CA . THR A 1 85 ? 23.933 20.247 10.874 1.00 98.75 82 THR A CA 1
ATOM 635 C C . THR A 1 85 ? 22.977 20.039 9.706 1.00 102.41 82 THR A C 1
ATOM 636 O O . THR A 1 85 ? 21.750 20.100 9.876 1.00 95.51 82 THR A O 1
ATOM 640 N N . GLY A 1 86 ? 23.578 19.719 8.550 1.00 102.55 83 GLY A N 1
ATOM 641 C CA . GLY A 1 86 ? 22.893 19.590 7.264 1.00 104.16 83 GLY A CA 1
ATOM 642 C C . GLY A 1 86 ? 21.861 20.696 7.092 1.00 110.79 83 GLY A C 1
ATOM 643 O O . GLY A 1 86 ? 22.187 21.896 7.101 1.00 99.89 83 GLY A O 1
ATOM 644 N N . ASP A 1 87 ? 20.607 20.278 6.943 1.00 120.71 84 ASP A N 1
ATOM 645 C CA . ASP A 1 87 ? 19.478 21.194 6.973 1.00 125.55 84 ASP A CA 1
ATOM 646 C C . ASP A 1 87 ? 18.455 20.733 8.004 1.00 125.19 84 ASP A C 1
ATOM 647 O O . ASP A 1 87 ? 18.171 19.530 8.159 1.00 116.80 84 ASP A O 1
ATOM 652 N N . PHE A 1 88 ? 17.914 21.749 8.671 1.00 120.07 85 PHE A N 1
ATOM 653 C CA . PHE A 1 88 ? 17.003 21.659 9.807 1.00 134.83 85 PHE A CA 1
ATOM 654 C C . PHE A 1 88 ? 15.520 21.445 9.456 1.00 120.48 85 PHE A C 1
ATOM 655 O O . PHE A 1 88 ? 14.688 21.227 10.346 1.00 106.29 85 PHE A O 1
ATOM 663 N N . SER A 1 89 ? 15.205 21.500 8.168 1.00 110.71 86 SER A N 1
ATOM 664 C CA . SER A 1 89 ? 13.913 21.045 7.674 1.00 99.78 86 SER A CA 1
ATOM 665 C C . SER A 1 89 ? 13.817 19.493 7.629 1.00 92.66 86 SER A C 1
ATOM 666 O O . SER A 1 89 ? 12.730 18.948 7.607 1.00 82.80 86 SER A O 1
ATOM 669 N N . ILE A 1 90 ? 14.950 18.790 7.654 1.00 91.51 87 ILE A N 1
ATOM 670 C CA . ILE A 1 90 ? 14.941 17.333 7.735 1.00 96.03 87 ILE A CA 1
ATOM 671 C C . ILE A 1 90 ? 15.773 16.933 8.937 1.00 99.11 87 ILE A C 1
ATOM 672 O O . ILE A 1 90 ? 17.012 16.938 8.855 1.00 101.78 87 ILE A O 1
ATOM 677 N N . TYR A 1 91 ? 15.086 16.597 10.040 1.00 96.33 88 TYR A N 1
ATOM 678 C CA . TYR A 1 91 ? 15.699 16.157 11.341 1.00 100.04 88 TYR A CA 1
ATOM 679 C C . TYR A 1 91 ? 16.441 17.255 12.114 1.00 107.52 88 TYR A C 1
ATOM 680 O O . TYR A 1 91 ? 17.575 17.057 12.500 1.00 105.48 88 TYR A O 1
ATOM 689 N N . GLY A 1 92 ? 15.775 18.389 12.360 1.00 125.18 89 GLY A N 1
ATOM 690 C CA . GLY A 1 92 ? 16.438 19.630 12.783 1.00 111.90 89 GLY A CA 1
ATOM 691 C C . GLY A 1 92 ? 16.049 20.253 14.108 1.00 124.87 89 GLY A C 1
ATOM 692 O O . GLY A 1 92 ? 16.795 21.086 14.631 1.00 139.02 89 GLY A O 1
ATOM 693 N N . SER A 1 93 ? 14.884 19.898 14.657 1.00 130.73 90 SER A N 1
ATOM 694 C CA . SER A 1 93 ? 14.519 20.327 16.028 1.00 147.57 90 SER A CA 1
ATOM 695 C C . SER A 1 93 ? 14.678 21.844 16.276 1.00 146.74 90 SER A C 1
ATOM 696 O O . SER A 1 93 ? 14.976 22.289 17.399 1.00 160.69 90 SER A O 1
ATOM 699 N N . ILE A 1 94 ? 14.495 22.620 15.215 1.00 126.66 91 ILE A N 1
ATOM 700 C CA . ILE A 1 94 ? 14.561 24.084 15.259 1.00 114.66 91 ILE A CA 1
ATOM 701 C C . ILE A 1 94 ? 13.286 24.680 15.898 1.00 113.68 91 ILE A C 1
ATOM 702 O O . ILE A 1 94 ? 13.326 25.803 16.391 1.00 116.00 91 ILE A O 1
ATOM 707 N N . ARG A 1 95 ? 12.182 23.918 15.932 1.00 112.47 92 ARG A N 1
ATOM 708 C CA . ARG A 1 95 ? 10.894 24.425 16.455 1.00 114.81 92 ARG A CA 1
ATOM 709 C C . ARG A 1 95 ? 10.993 24.903 17.911 1.00 111.44 92 ARG A C 1
ATOM 710 O O . ARG A 1 95 ? 10.532 25.992 18.232 1.00 109.33 92 ARG A O 1
ATOM 718 N N . GLU A 1 96 ? 11.633 24.114 18.771 1.00 110.12 93 GLU A N 1
ATOM 719 C CA . GLU A 1 96 ? 11.808 24.499 20.174 1.00 111.89 93 GLU A CA 1
ATOM 720 C C . GLU A 1 96 ? 12.403 25.882 20.282 1.00 110.68 93 GLU A C 1
ATOM 721 O O . GLU A 1 96 ? 11.853 26.755 20.971 1.00 116.49 93 GLU A O 1
ATOM 727 N N . GLN A 1 97 ? 13.519 26.097 19.594 1.00 105.68 94 GLN A N 1
ATOM 728 C CA . GLN A 1 97 ? 14.225 27.372 19.725 1.00 101.72 94 GLN A CA 1
ATOM 729 C C . GLN A 1 97 ? 13.388 28.527 19.165 1.00 99.79 94 GLN A C 1
ATOM 730 O O . GLN A 1 97 ? 13.462 29.659 19.691 1.00 92.53 94 GLN A O 1
ATOM 736 N N . VAL A 1 98 ? 12.596 28.245 18.118 1.00 93.83 95 VAL A N 1
ATOM 737 C CA . VAL A 1 98 ? 11.809 29.314 17.491 1.00 100.25 95 VAL A CA 1
ATOM 738 C C . VAL A 1 98 ? 10.663 29.741 18.375 1.00 100.19 95 VAL A C 1
ATOM 739 O O . VAL A 1 98 ? 10.561 30.924 18.699 1.00 103.92 95 VAL A O 1
ATOM 743 N N . GLU A 1 99 ? 9.832 28.789 18.792 1.00 102.01 96 GLU A N 1
ATOM 744 C CA . GLU A 1 99 ? 8.781 29.103 19.724 1.00 109.62 96 GLU A CA 1
ATOM 745 C C . GLU A 1 99 ? 9.335 29.879 20.917 1.00 111.43 96 GLU A C 1
ATOM 746 O O . GLU A 1 99 ? 8.863 30.978 21.201 1.00 114.59 96 GLU A O 1
ATOM 752 N N . ASP A 1 100 ? 10.394 29.388 21.550 1.00 110.99 97 ASP A N 1
ATOM 753 C CA . ASP A 1 100 ? 10.985 30.146 22.662 1.00 113.61 97 ASP A CA 1
ATOM 754 C C . ASP A 1 100 ? 11.363 31.591 22.332 1.00 113.62 97 ASP A C 1
ATOM 755 O O . ASP A 1 100 ? 11.211 32.478 23.195 1.00 125.45 97 ASP A O 1
ATOM 760 N N . LEU A 1 101 ? 11.817 31.847 21.101 1.00 104.07 98 LEU A N 1
ATOM 761 C CA . LEU A 1 101 ? 12.140 33.227 20.660 1.00 101.01 98 LEU A CA 1
ATOM 762 C C . LEU A 1 101 ? 10.899 34.093 20.358 1.00 101.10 98 LEU A C 1
ATOM 763 O O . LEU A 1 101 ? 10.926 35.319 20.517 1.00 98.69 98 LEU A O 1
ATOM 768 N N . ASN A 1 102 ? 9.825 33.464 19.898 1.00 103.75 99 ASN A N 1
ATOM 769 C CA . ASN A 1 102 ? 8.560 34.179 19.745 1.00 116.60 99 ASN A CA 1
ATOM 770 C C . ASN A 1 102 ? 8.117 34.684 21.107 1.00 122.18 99 ASN A C 1
ATOM 771 O O . ASN A 1 102 ? 7.977 35.896 21.298 1.00 119.00 99 ASN A O 1
ATOM 776 N N . LYS A 1 103 ? 7.934 33.745 22.047 1.00 126.06 100 LYS A N 1
ATOM 777 C CA . LYS A 1 103 ? 7.784 34.050 23.474 1.00 126.06 100 LYS A CA 1
ATOM 778 C C . LYS A 1 103 ? 8.452 35.404 23.810 1.00 127.42 100 LYS A C 1
ATOM 779 O O . LYS A 1 103 ? 7.789 36.298 24.348 1.00 129.82 100 LYS A O 1
ATOM 785 N N . LEU A 1 104 ? 9.742 35.558 23.469 1.00 116.06 101 LEU A N 1
ATOM 786 C CA . LEU A 1 104 ? 10.507 36.757 23.842 1.00 114.68 101 LEU A CA 1
ATOM 787 C C . LEU A 1 104 ? 10.454 37.894 22.805 1.00 114.61 101 LEU A C 1
ATOM 788 O O . LEU A 1 104 ? 11.007 38.973 23.035 1.00 109.98 101 LEU A O 1
ATOM 793 N N . ASN A 1 105 ? 9.792 37.665 21.671 1.00 117.41 102 ASN A N 1
ATOM 794 C CA . ASN A 1 105 ? 9.672 38.714 20.637 1.00 123.83 102 ASN A CA 1
ATOM 795 C C . ASN A 1 105 ? 10.998 39.020 19.943 1.00 119.33 102 ASN A C 1
ATOM 796 O O . ASN A 1 105 ? 11.303 40.182 19.639 1.00 116.25 102 ASN A O 1
ATOM 801 N N . ILE A 1 106 ? 11.785 37.976 19.704 1.00 118.55 103 ILE A N 1
ATOM 802 C CA . ILE A 1 106 ? 13.095 38.136 19.056 1.00 119.14 103 ILE A CA 1
ATOM 803 C C . ILE A 1 106 ? 12.990 37.727 17.570 1.00 116.76 103 ILE A C 1
ATOM 804 O O . ILE A 1 106 ? 12.518 36.616 17.235 1.00 105.95 103 ILE A O 1
ATOM 809 N N . ASP A 1 107 ? 13.394 38.656 16.694 1.00 117.20 104 ASP A N 1
ATOM 810 C CA . ASP A 1 107 ? 13.395 38.418 15.260 1.00 120.18 104 ASP A CA 1
ATOM 811 C C . ASP A 1 107 ? 14.514 37.416 14.972 1.00 116.09 104 ASP A C 1
ATOM 812 O O . ASP A 1 107 ? 15.587 37.477 15.569 1.00 118.89 104 ASP A O 1
ATOM 817 N N . TYR A 1 108 ? 14.274 36.514 14.040 1.00 108.29 105 TYR A N 1
ATOM 818 C CA . TYR A 1 108 ? 15.317 35.637 13.570 1.00 107.29 105 TYR A CA 1
ATOM 819 C C . TYR A 1 108 ? 15.143 35.401 12.064 1.00 103.57 105 TYR A C 1
ATOM 820 O O . TYR A 1 108 ? 14.195 35.899 11.468 1.00 101.67 105 TYR A O 1
ATOM 829 N N . ASP A 1 109 ? 16.057 34.637 11.466 1.00 99.97 106 ASP A N 1
ATOM 830 C CA . ASP A 1 109 ? 15.882 34.097 10.099 1.00 97.85 106 ASP A CA 1
ATOM 831 C C . ASP A 1 109 ? 16.608 32.783 9.917 1.00 93.67 106 ASP A C 1
ATOM 832 O O . ASP A 1 109 ? 17.440 32.368 10.742 1.00 89.03 106 ASP A O 1
ATOM 837 N N . CYS A 1 110 ? 16.358 32.188 8.768 1.00 94.30 107 CYS A N 1
ATOM 838 C CA . CYS A 1 110 ? 16.756 30.841 8.514 1.00 91.94 107 CYS A CA 1
ATOM 839 C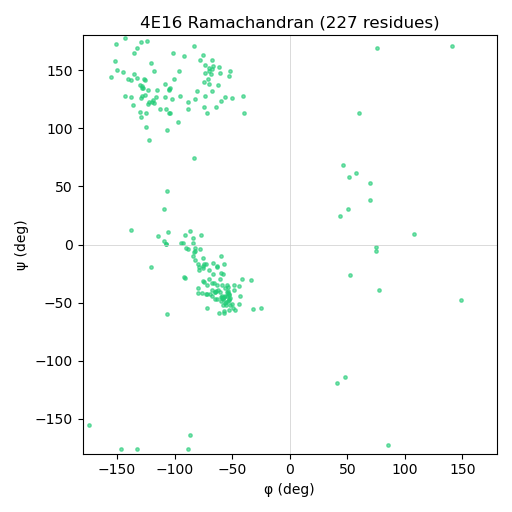 C . CYS A 1 110 ? 17.549 30.773 7.183 1.00 88.47 107 CYS A C 1
ATOM 840 O O . CYS A 1 110 ? 17.230 31.446 6.215 1.00 85.71 107 CYS A O 1
ATOM 843 N N . THR A 1 111 ? 18.656 30.041 7.160 1.00 91.48 108 THR A N 1
ATOM 844 C CA . THR A 1 111 ? 19.525 29.964 5.957 1.00 81.35 108 THR A CA 1
ATOM 845 C C . THR A 1 111 ? 19.747 28.483 5.704 1.00 77.15 108 THR A C 1
ATOM 846 O O . THR A 1 111 ? 20.445 27.843 6.445 1.00 77.65 108 THR A O 1
ATOM 850 N N . PRO A 1 112 ? 19.170 27.934 4.642 1.00 81.22 109 PRO A N 1
ATOM 851 C CA . PRO A 1 112 ? 19.278 26.490 4.413 1.00 83.31 109 PRO A CA 1
ATOM 852 C C . PRO A 1 112 ? 20.671 26.029 4.085 1.00 82.94 109 PRO A C 1
ATOM 853 O O . PRO A 1 112 ? 21.482 26.838 3.643 1.00 84.45 109 PRO A O 1
ATOM 857 N N . GLY A 1 113 ? 20.927 24.733 4.290 1.00 86.65 110 GLY A N 1
ATOM 858 C CA . GLY A 1 113 ? 22.170 24.075 3.864 1.00 76.73 110 GLY A CA 1
ATOM 859 C C . GLY A 1 113 ? 21.989 22.798 3.069 1.00 77.75 110 GLY A C 1
ATOM 860 O O . GLY A 1 113 ? 20.858 22.320 2.868 1.00 85.05 110 GLY A O 1
ATOM 861 N N . VAL A 1 114 ? 23.108 22.268 2.580 1.00 79.14 111 VAL A N 1
ATOM 862 C CA . VAL A 1 114 ? 23.173 20.989 1.857 1.00 80.35 111 VAL A CA 1
ATOM 863 C C . VAL A 1 114 ? 22.965 19.772 2.774 1.00 91.29 111 VAL A C 1
ATOM 864 O O . VAL A 1 114 ? 23.822 19.475 3.644 1.00 86.01 111 VAL A O 1
ATOM 868 N N . SER A 1 115 ? 21.844 19.066 2.570 1.00 88.37 112 SER A N 1
ATOM 869 C CA . SER A 1 115 ? 21.562 17.849 3.325 1.00 84.22 112 SER A CA 1
ATOM 870 C C . SER A 1 115 ? 22.622 16.767 3.089 1.00 78.67 112 SER A C 1
ATOM 871 O O . SER A 1 115 ? 23.260 16.705 2.034 1.00 86.67 112 SER A O 1
ATOM 874 N N . SER A 1 116 ? 22.818 15.902 4.057 1.00 76.15 113 SER A N 1
ATOM 875 C CA . SER A 1 116 ? 23.898 14.891 3.922 1.00 81.39 113 SER A CA 1
ATOM 876 C C . SER A 1 116 ? 23.526 13.881 2.869 1.00 83.47 113 SER A C 1
ATOM 877 O O . SER A 1 116 ? 24.409 13.296 2.191 1.00 85.58 113 SER A O 1
ATOM 880 N N . PHE A 1 117 ? 22.225 13.652 2.706 1.00 73.17 114 PHE A N 1
ATOM 881 C CA . PHE A 1 117 ? 21.871 12.759 1.637 1.00 82.37 114 PHE A CA 1
ATOM 882 C C . PHE A 1 117 ? 22.198 13.326 0.255 1.00 82.54 114 PHE A C 1
ATOM 883 O O . PHE A 1 117 ? 22.479 12.561 -0.653 1.00 88.80 114 PHE A O 1
ATOM 891 N N . LEU A 1 118 ? 22.255 14.657 0.117 1.00 85.19 115 LEU A N 1
ATOM 892 C CA . LEU A 1 118 ? 22.775 15.270 -1.137 1.00 84.08 115 LEU A CA 1
ATOM 893 C C . LEU A 1 118 ? 24.274 15.084 -1.245 1.00 85.44 115 LEU A C 1
ATOM 894 O O . LEU A 1 118 ? 24.793 14.744 -2.324 1.00 87.25 115 LEU A O 1
ATOM 899 N N . GLY A 1 119 ? 24.960 15.293 -0.114 1.00 82.71 116 GLY A N 1
ATOM 900 C CA . GLY A 1 119 ? 26.411 15.075 0.002 1.00 76.20 116 GLY A CA 1
ATOM 901 C C . GLY A 1 119 ? 26.780 13.662 -0.371 1.00 83.64 116 GLY A C 1
ATOM 902 O O . GLY A 1 119 ? 27.729 13.445 -1.149 1.00 88.11 116 GLY A O 1
ATOM 903 N N . ALA A 1 120 ? 25.999 12.705 0.154 1.00 90.29 117 ALA A N 1
ATOM 904 C CA . ALA A 1 120 ? 26.176 11.251 -0.122 1.00 88.05 117 ALA A CA 1
ATOM 905 C C . ALA A 1 120 ? 26.045 10.930 -1.584 1.00 86.96 117 ALA A C 1
ATOM 906 O O . ALA A 1 120 ? 26.903 10.227 -2.151 1.00 92.33 117 ALA A O 1
ATOM 908 N N . ALA A 1 121 ? 24.987 11.442 -2.218 1.00 84.62 118 ALA A N 1
ATOM 909 C CA . ALA A 1 121 ? 24.890 11.229 -3.663 1.00 91.43 118 ALA A CA 1
ATOM 910 C C . ALA A 1 121 ? 26.133 11.724 -4.464 1.00 92.28 118 ALA A C 1
ATOM 911 O O . ALA A 1 121 ? 26.692 10.968 -5.263 1.00 92.32 118 ALA A O 1
ATOM 913 N N . SER A 1 122 ? 26.585 12.960 -4.230 1.00 93.00 119 SER A N 1
ATOM 914 C CA . SER A 1 122 ? 27.669 13.541 -5.045 1.00 101.45 119 SER A CA 1
ATOM 915 C C . SER A 1 122 ? 28.901 12.722 -4.830 1.00 105.66 119 SER A C 1
ATOM 916 O O . SER A 1 122 ? 29.611 12.310 -5.776 1.00 106.05 119 SER A O 1
ATOM 919 N N . SER A 1 123 ? 29.112 12.476 -3.545 1.00 102.65 120 SER A N 1
ATOM 920 C CA . SER A 1 123 ? 30.190 11.660 -3.047 1.00 100.23 120 SER A CA 1
ATOM 921 C C . SER A 1 123 ? 30.183 10.313 -3.741 1.00 99.09 120 SER A C 1
ATOM 922 O O . SER A 1 123 ? 31.203 9.865 -4.230 1.00 101.62 120 SER A O 1
ATOM 925 N N . LEU A 1 124 ? 29.022 9.675 -3.823 1.00 100.66 121 LEU A N 1
ATOM 926 C CA . LEU A 1 124 ? 28.910 8.451 -4.610 1.00 103.62 121 LEU A CA 1
ATOM 927 C C . LEU A 1 124 ? 28.807 8.669 -6.138 1.00 106.65 121 LEU A C 1
ATOM 928 O O . LEU A 1 124 ? 28.758 7.693 -6.889 1.00 99.09 121 LEU A O 1
ATOM 933 N N . GLY A 1 125 ? 28.757 9.926 -6.602 1.00 110.86 122 GLY A N 1
ATOM 934 C CA . GLY A 1 125 ? 28.463 10.219 -8.023 1.00 109.37 122 GLY A CA 1
ATOM 935 C C . GLY A 1 125 ? 27.268 9.405 -8.529 1.00 105.97 122 GLY A C 1
ATOM 936 O O . GLY A 1 125 ? 27.412 8.486 -9.358 1.00 100.90 122 GLY A O 1
ATOM 937 N N . VAL A 1 126 ? 26.078 9.722 -8.015 1.00 94.21 123 VAL A N 1
ATOM 938 C CA . VAL A 1 126 ? 24.908 8.869 -8.260 1.00 87.57 123 VAL A CA 1
ATOM 939 C C . VAL A 1 126 ? 23.717 9.809 -8.191 1.00 86.86 123 VAL A C 1
ATOM 940 O O . VAL A 1 126 ? 23.818 10.924 -7.608 1.00 88.22 123 VAL A O 1
ATOM 944 N N . GLU A 1 127 ? 22.616 9.390 -8.812 1.00 85.70 124 GLU A N 1
ATOM 945 C CA . GLU A 1 127 ? 21.415 10.219 -8.934 1.00 87.79 124 GLU A CA 1
ATOM 946 C C . GLU A 1 127 ? 20.245 9.420 -8.467 1.00 89.39 124 GLU A C 1
ATOM 947 O O . GLU A 1 127 ? 20.023 8.315 -8.965 1.00 98.72 124 GLU A O 1
ATOM 953 N N . TYR A 1 128 ? 19.498 9.979 -7.516 1.00 85.59 125 TYR A N 1
ATOM 954 C CA . TYR A 1 128 ? 18.304 9.347 -6.964 1.00 86.69 125 TYR A CA 1
ATOM 955 C C . TYR A 1 128 ? 17.223 9.078 -8.008 1.00 92.05 125 TYR A C 1
ATOM 956 O O . TYR A 1 128 ? 16.563 8.010 -8.001 1.00 97.75 125 TYR A O 1
ATOM 965 N N . THR A 1 129 ? 17.046 10.055 -8.895 1.00 93.14 126 THR A N 1
ATOM 966 C CA . THR A 1 129 ? 16.014 9.993 -9.924 1.00 92.69 126 THR A CA 1
ATOM 967 C C . THR A 1 129 ? 16.649 9.669 -11.259 1.00 94.20 126 THR A C 1
ATOM 968 O O . THR A 1 129 ? 17.429 10.422 -11.776 1.00 100.74 126 THR A O 1
ATOM 972 N N . VAL A 1 130 ? 16.352 8.506 -11.798 1.00 104.18 127 VAL A N 1
ATOM 973 C CA . VAL A 1 130 ? 16.981 8.115 -13.033 1.00 103.34 127 VAL A CA 1
ATOM 974 C C . VAL A 1 130 ? 15.905 7.532 -13.921 1.00 106.27 127 VAL A C 1
ATOM 975 O O . VAL A 1 130 ? 15.261 6.542 -13.527 1.00 96.21 127 VAL A O 1
ATOM 979 N N . PRO A 1 131 ? 15.703 8.151 -15.115 1.00 109.72 128 PRO A N 1
ATOM 980 C CA . PRO A 1 131 ? 14.650 7.825 -16.099 1.00 107.23 128 PRO A CA 1
ATOM 981 C C . PRO A 1 131 ? 14.397 6.330 -16.290 1.00 110.84 128 PRO A C 1
ATOM 982 O O . PRO A 1 131 ? 15.348 5.573 -16.529 1.00 105.82 128 PRO A O 1
ATOM 986 N N . GLU A 1 132 ? 13.114 5.944 -16.158 1.00 115.85 129 GLU A N 1
ATOM 987 C CA . GLU A 1 132 ? 12.580 4.551 -16.264 1.00 121.36 129 GLU A CA 1
ATOM 988 C C . GLU A 1 132 ? 12.880 3.631 -15.046 1.00 128.74 129 GLU A C 1
ATOM 989 O O . GLU A 1 132 ? 12.370 2.493 -14.938 1.00 120.78 129 GLU A O 1
ATOM 995 N N . ILE A 1 133 ? 13.675 4.164 -14.117 1.00 126.13 130 ILE A N 1
ATOM 996 C CA . ILE A 1 133 ? 14.086 3.453 -12.910 1.00 119.61 130 ILE A CA 1
ATOM 997 C C . ILE A 1 133 ? 13.361 3.996 -11.633 1.00 111.82 130 ILE A C 1
ATOM 998 O O . ILE A 1 133 ? 12.630 3.255 -10.944 1.00 105.88 130 ILE A O 1
ATOM 1003 N N . SER A 1 134 ? 13.545 5.281 -11.338 1.00 99.12 131 SER A N 1
ATOM 1004 C CA . SER A 1 134 ? 12.724 5.966 -10.342 1.00 99.19 131 SER A CA 1
ATOM 1005 C C . SER A 1 134 ? 12.670 7.473 -10.586 1.00 94.86 131 SER A C 1
ATOM 1006 O O . SER A 1 134 ? 13.657 8.104 -11.001 1.00 86.30 131 SER A O 1
ATOM 1009 N N . GLN A 1 135 ? 11.493 8.017 -10.292 1.00 96.83 132 GLN A N 1
ATOM 1010 C CA . GLN A 1 135 ? 11.202 9.422 -10.403 1.00 95.12 132 GLN A CA 1
ATOM 1011 C C . GLN A 1 135 ? 10.929 10.002 -9.025 1.00 93.05 132 GLN A C 1
ATOM 1012 O O . GLN A 1 135 ? 10.584 11.162 -8.903 1.00 96.17 132 GLN A O 1
ATOM 1018 N N . SER A 1 136 ? 11.152 9.189 -7.991 1.00 88.41 133 SER A N 1
ATOM 1019 C CA . SER A 1 136 ? 10.929 9.562 -6.607 1.00 83.30 133 SER A CA 1
ATOM 1020 C C . SER A 1 136 ? 12.052 9.160 -5.657 1.00 83.95 133 SER A C 1
ATOM 1021 O O . SER A 1 136 ? 12.873 8.308 -5.979 1.00 89.04 133 SER A O 1
ATOM 1024 N N . VAL A 1 137 ? 12.030 9.764 -4.462 1.00 76.77 134 VAL A N 1
ATOM 1025 C CA . VAL A 1 137 ? 12.809 9.361 -3.303 1.00 68.22 134 VAL A CA 1
ATOM 1026 C C . VAL A 1 137 ? 11.956 9.424 -2.056 1.00 69.33 134 VAL A C 1
ATOM 1027 O O . VAL A 1 137 ? 11.153 10.353 -1.851 1.00 72.98 134 VAL A O 1
ATOM 1031 N N . ILE A 1 138 ? 12.161 8.448 -1.195 1.00 67.79 135 ILE A N 1
ATOM 1032 C CA . ILE A 1 138 ? 11.545 8.441 0.109 1.00 67.19 135 ILE A CA 1
ATOM 1033 C C . ILE A 1 138 ? 12.698 8.557 1.063 1.00 73.03 135 ILE A C 1
ATOM 1034 O O . ILE A 1 138 ? 13.754 7.875 0.919 1.00 68.01 135 ILE A O 1
ATOM 1039 N N . ILE A 1 139 ? 12.503 9.458 2.014 1.00 68.95 136 ILE A N 1
ATOM 1040 C CA . ILE A 1 139 ? 13.539 9.745 2.995 1.00 69.26 136 ILE A CA 1
ATOM 1041 C C . ILE A 1 139 ? 12.924 9.411 4.341 1.00 69.76 136 ILE A C 1
ATOM 1042 O O . ILE A 1 139 ? 11.851 9.934 4.720 1.00 61.98 136 ILE A O 1
ATOM 1047 N N . THR A 1 140 ? 13.582 8.512 5.065 1.00 67.64 137 THR A N 1
ATOM 1048 C CA . THR A 1 140 ? 13.089 8.144 6.380 1.00 68.39 137 THR A CA 1
ATOM 1049 C C . THR A 1 140 ? 14.258 7.823 7.318 1.00 70.37 137 THR A C 1
ATOM 1050 O O . THR A 1 140 ? 15.406 8.007 6.959 1.00 69.46 137 THR A O 1
ATOM 1054 N N . ARG A 1 141 ? 13.939 7.394 8.533 1.00 76.59 138 ARG A N 1
ATOM 1055 C CA . ARG A 1 141 ? 14.915 7.002 9.526 1.00 79.19 138 ARG A CA 1
ATOM 1056 C C . ARG A 1 141 ? 14.331 5.939 10.443 1.00 78.15 138 ARG A C 1
ATOM 1057 O O . ARG A 1 141 ? 13.113 5.902 10.636 1.00 84.66 138 ARG A O 1
ATOM 1065 N N . MET A 1 142 ? 15.201 5.064 10.963 1.00 80.96 139 MET A N 1
ATOM 1066 C CA . MET A 1 142 ? 14.850 4.003 11.928 1.00 91.40 139 MET A CA 1
ATOM 1067 C C . MET A 1 142 ? 15.257 4.433 13.343 1.00 93.64 139 MET A C 1
ATOM 1068 O O . MET A 1 142 ? 16.426 4.746 13.557 1.00 87.15 139 MET A O 1
ATOM 1073 N N . THR A 1 146 ? 12.361 0.529 19.919 1.00 137.55 143 THR A N 1
ATOM 1074 C CA . THR A 1 146 ? 11.637 1.800 19.938 1.00 138.25 143 THR A CA 1
ATOM 1075 C C . THR A 1 146 ? 10.804 1.971 18.639 1.00 141.69 143 THR A C 1
ATOM 1076 O O . THR A 1 146 ? 11.384 2.119 17.573 1.00 156.31 143 THR A O 1
ATOM 1080 N N . PRO A 1 147 ? 9.445 1.968 18.727 1.00 142.87 144 PRO A N 1
ATOM 1081 C CA . PRO A 1 147 ? 8.440 1.614 17.665 1.00 130.14 144 PRO A CA 1
ATOM 1082 C C . PRO A 1 147 ? 7.826 2.697 16.719 1.00 125.62 144 PRO A C 1
ATOM 1083 O O . PRO A 1 147 ? 7.854 3.900 17.036 1.00 133.41 144 PRO A O 1
ATOM 1087 N N . VAL A 1 148 ? 7.240 2.234 15.594 1.00 107.21 145 VAL A N 1
ATOM 1088 C CA . VAL A 1 148 ? 6.891 3.067 14.376 1.00 92.30 145 VAL A CA 1
ATOM 1089 C C . VAL A 1 148 ? 5.547 2.625 13.718 1.00 86.00 145 VAL A C 1
ATOM 1090 O O . VAL A 1 148 ? 5.351 1.443 13.443 1.00 86.26 145 VAL A O 1
ATOM 1094 N N . PRO A 1 149 ? 4.600 3.562 13.494 1.00 83.88 146 PRO A N 1
ATOM 1095 C CA . PRO A 1 149 ? 3.256 3.145 12.960 1.00 86.80 146 PRO A CA 1
ATOM 1096 C C . PRO A 1 149 ? 3.350 2.499 11.562 1.00 84.37 146 PRO A C 1
ATOM 1097 O O . PRO A 1 149 ? 4.104 3.017 10.689 1.00 83.48 146 PRO A O 1
ATOM 1101 N N . GLU A 1 150 ? 2.608 1.408 11.362 1.00 79.90 147 GLU A N 1
ATOM 1102 C CA . GLU A 1 150 ? 2.640 0.589 10.133 1.00 85.94 147 GLU A CA 1
ATOM 1103 C C . GLU A 1 150 ? 2.673 1.302 8.767 1.00 81.73 147 GLU A C 1
ATOM 1104 O O . GLU A 1 150 ? 3.429 0.943 7.862 1.00 83.00 147 GLU A O 1
ATOM 1110 N N . LYS A 1 151 ? 1.861 2.321 8.611 1.00 81.67 148 LYS A N 1
ATOM 1111 C CA . LYS A 1 151 ? 1.790 2.997 7.315 1.00 79.01 148 LYS A CA 1
ATOM 1112 C C . LYS A 1 151 ? 2.960 3.901 7.073 1.00 80.34 148 LYS A C 1
ATOM 1113 O O . LYS A 1 151 ? 2.974 4.656 6.095 1.00 84.97 148 LYS A O 1
ATOM 1119 N N . GLU A 1 152 ? 3.946 3.835 7.957 1.00 83.27 149 GLU A N 1
ATOM 1120 C CA . GLU A 1 152 ? 5.094 4.725 7.873 1.00 80.53 149 GLU A CA 1
ATOM 1121 C C . GLU A 1 152 ? 6.363 3.914 8.155 1.00 76.61 149 GLU A C 1
ATOM 1122 O O . GLU A 1 152 ? 7.454 4.481 8.358 1.00 73.50 149 GLU A O 1
ATOM 1128 N N . SER A 1 153 ? 6.215 2.582 8.151 1.00 71.20 150 SER A N 1
ATOM 1129 C CA . SER A 1 153 ? 7.338 1.688 8.382 1.00 70.19 150 SER A CA 1
ATOM 1130 C C . SER A 1 153 ? 8.149 1.592 7.124 1.00 70.93 150 SER A C 1
ATOM 1131 O O . SER A 1 153 ? 7.619 1.855 6.021 1.00 74.30 150 SER A O 1
ATOM 1134 N N . ILE A 1 154 ? 9.416 1.196 7.269 1.00 69.62 151 ILE A N 1
ATOM 1135 C CA . ILE A 1 154 ? 10.285 0.865 6.129 1.00 66.69 151 ILE A CA 1
ATOM 1136 C C . ILE A 1 154 ? 9.613 -0.182 5.236 1.00 70.30 151 ILE A C 1
ATOM 1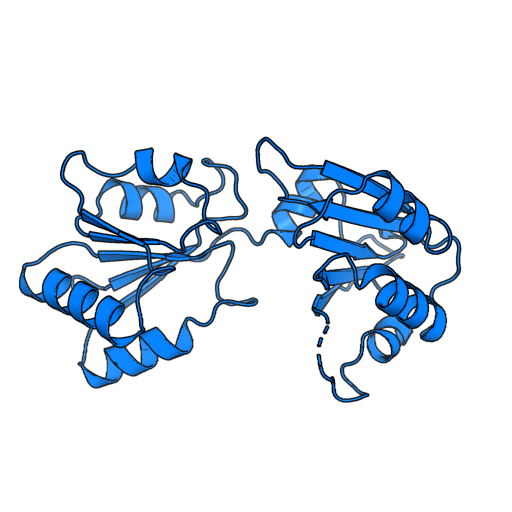137 O O . ILE A 1 154 ? 9.611 0.015 4.030 1.00 70.53 151 ILE A O 1
ATOM 1142 N N . GLN A 1 155 ? 9.073 -1.290 5.795 1.00 72.53 152 GLN A N 1
ATOM 1143 C CA . GLN A 1 155 ? 8.388 -2.325 4.949 1.00 77.57 152 GLN A CA 1
ATOM 1144 C C . GLN A 1 155 ? 7.349 -1.672 4.080 1.00 78.24 152 GLN A C 1
ATOM 1145 O O . GLN A 1 155 ? 7.268 -1.947 2.889 1.00 84.22 152 GLN A O 1
ATOM 1151 N N . SER A 1 156 ? 6.556 -0.788 4.683 1.00 75.36 153 SER A N 1
ATOM 1152 C CA . SER A 1 156 ? 5.461 -0.177 3.980 1.00 73.72 153 SER A CA 1
ATOM 1153 C C . SER A 1 156 ? 6.003 0.670 2.873 1.00 74.58 153 SER A C 1
ATOM 1154 O O . SER A 1 156 ? 5.517 0.568 1.763 1.00 75.46 153 SER A O 1
ATOM 1157 N N . TYR A 1 157 ? 7.015 1.504 3.148 1.00 71.11 154 TYR A N 1
ATOM 1158 C CA . TYR A 1 157 ? 7.614 2.311 2.062 1.00 71.16 154 TYR A CA 1
ATOM 1159 C C . TYR A 1 157 ? 8.278 1.482 0.984 1.00 71.29 154 TYR A C 1
ATOM 1160 O O . TYR A 1 157 ? 8.310 1.888 -0.190 1.00 75.29 154 TYR A O 1
ATOM 1169 N N . ALA A 1 158 ? 8.878 0.363 1.395 1.00 71.06 155 ALA A N 1
ATOM 1170 C CA . ALA A 1 158 ? 9.538 -0.562 0.450 1.00 73.45 155 ALA A CA 1
ATOM 1171 C C . ALA A 1 158 ? 8.636 -1.005 -0.726 1.00 73.28 155 ALA A C 1
ATOM 1172 O O . ALA A 1 158 ? 9.084 -1.024 -1.866 1.00 73.75 155 ALA A O 1
ATOM 1174 N N . LYS A 1 159 ? 7.376 -1.338 -0.439 1.00 75.94 156 LYS A N 1
ATOM 1175 C CA . LYS A 1 159 ? 6.350 -1.594 -1.475 1.00 80.12 156 LYS A CA 1
ATOM 1176 C C . LYS A 1 159 ? 6.427 -0.775 -2.761 1.00 76.10 156 LYS A C 1
ATOM 1177 O O . LYS A 1 159 ? 5.977 -1.257 -3.787 1.00 81.40 156 LYS A O 1
ATOM 1183 N N . HIS A 1 160 ? 6.922 0.464 -2.723 1.00 68.09 157 HIS A N 1
ATOM 1184 C CA . HIS A 1 160 ? 7.049 1.238 -3.966 1.00 68.89 157 HIS A CA 1
ATOM 1185 C C . HIS A 1 160 ? 8.276 0.910 -4.747 1.00 68.58 157 HIS A C 1
ATOM 1186 O O . HIS A 1 160 ? 8.454 1.446 -5.815 1.00 70.06 157 HIS A O 1
ATOM 1193 N N . GLN A 1 161 ? 9.175 0.074 -4.250 1.00 68.34 158 GLN A N 1
ATOM 1194 C CA . GLN A 1 161 ? 10.406 -0.170 -5.035 1.00 72.92 158 GLN A CA 1
ATOM 1195 C C . GLN A 1 161 ? 11.091 1.072 -5.669 1.00 70.10 158 GLN A C 1
ATOM 1196 O O . GLN A 1 161 ? 11.793 0.948 -6.652 1.00 72.17 158 GLN A O 1
ATOM 1202 N N . THR A 1 162 ? 10.890 2.260 -5.116 1.00 71.47 159 THR A N 1
ATOM 1203 C CA . THR A 1 162 ? 11.595 3.482 -5.594 1.00 71.22 159 THR A CA 1
ATOM 1204 C C . THR A 1 162 ? 12.928 3.628 -4.852 1.00 65.93 159 THR A C 1
ATOM 1205 O O . THR A 1 162 ? 13.318 2.743 -4.100 1.00 69.09 159 THR A O 1
ATOM 1209 N N . SER A 1 163 ? 13.662 4.702 -5.093 1.00 65.80 160 SER A N 1
ATOM 1210 C CA . SER A 1 163 ? 14.842 4.998 -4.280 1.00 66.84 160 SER A CA 1
ATOM 1211 C C . SER A 1 163 ? 14.524 5.437 -2.819 1.00 69.12 160 SER A C 1
ATOM 1212 O O . SER A 1 163 ? 13.637 6.241 -2.569 1.00 73.91 160 SER A O 1
ATOM 1215 N N . MET A 1 164 ? 15.287 4.938 -1.864 1.00 69.33 161 MET A N 1
ATOM 1216 C CA . MET A 1 164 ? 15.081 5.269 -0.457 1.00 66.74 161 MET A CA 1
ATOM 1217 C C . MET A 1 164 ? 16.377 5.784 0.189 1.00 69.33 161 MET A C 1
ATOM 1218 O O . MET A 1 164 ? 17.484 5.305 -0.094 1.00 66.93 161 MET A O 1
ATOM 1223 N N . VAL A 1 165 ? 16.215 6.765 1.068 1.00 69.51 162 VAL A N 1
ATOM 1224 C CA . VAL A 1 165 ? 17.273 7.141 1.997 1.00 71.07 162 VAL A CA 1
ATOM 1225 C C . VAL A 1 165 ? 16.826 6.891 3.434 1.00 68.01 162 VAL A C 1
ATOM 1226 O O . VAL A 1 165 ? 15.728 7.320 3.867 1.00 69.98 162 VAL A O 1
ATOM 1230 N N . ILE A 1 166 ? 17.645 6.158 4.167 1.00 65.16 163 ILE A N 1
ATOM 1231 C CA . ILE A 1 166 ? 17.292 5.782 5.561 1.00 65.09 163 ILE A CA 1
ATOM 1232 C C . ILE A 1 166 ? 18.482 6.121 6.452 1.00 70.31 163 ILE A C 1
ATOM 1233 O O . ILE A 1 166 ? 19.596 5.541 6.296 1.00 74.97 163 ILE A O 1
ATOM 1238 N N . PHE A 1 167 ? 18.265 7.087 7.348 1.00 75.38 164 PHE A N 1
ATOM 1239 C CA . PHE A 1 167 ? 19.178 7.391 8.467 1.00 77.14 164 PHE A CA 1
ATOM 1240 C C . PHE A 1 167 ? 19.029 6.304 9.523 1.00 79.31 164 PHE A C 1
ATOM 1241 O O . PHE A 1 167 ? 17.928 6.163 10.048 1.00 77.29 164 PHE A O 1
ATOM 1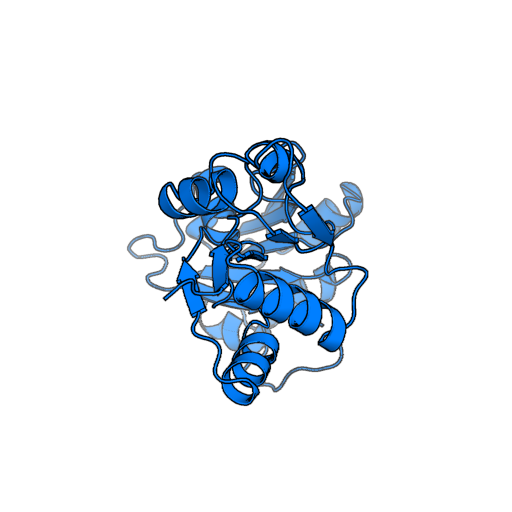249 N N . LEU A 1 168 ? 20.089 5.536 9.832 1.00 76.65 165 LEU A N 1
ATOM 1250 C CA . LEU A 1 168 ? 20.036 4.640 11.006 1.00 89.27 165 LEU A CA 1
ATOM 1251 C C . LEU A 1 168 ? 21.222 4.629 12.011 1.00 94.39 165 LEU A C 1
ATOM 1252 O O . LEU A 1 168 ? 22.149 5.394 11.856 1.00 99.63 165 LEU A O 1
ATOM 1257 N N . SER A 1 169 ? 21.169 3.739 13.017 1.00 108.41 166 SER A N 1
ATOM 1258 C CA . SER A 1 169 ? 22.242 3.516 14.020 1.00 118.74 166 SER A CA 1
ATOM 1259 C C . SER A 1 169 ? 23.229 2.379 13.702 1.00 132.52 166 SER A C 1
ATOM 1260 O O . SER A 1 169 ? 24.109 2.088 14.525 1.00 146.23 166 SER A O 1
ATOM 1263 N N . VAL A 1 170 ? 23.051 1.720 12.552 1.00 128.14 167 VAL A N 1
ATOM 1264 C CA . VAL A 1 170 ? 24.008 0.735 11.960 1.00 133.46 167 VAL A CA 1
ATOM 1265 C C . VAL A 1 170 ? 24.009 -0.662 12.577 1.00 141.97 167 VAL A C 1
ATOM 1266 O O . VAL A 1 170 ? 24.164 -1.660 11.862 1.00 143.43 167 VAL A O 1
ATOM 1270 N N . GLN A 1 171 ? 23.873 -0.726 13.899 1.00 147.36 168 GLN A N 1
ATOM 1271 C CA . GLN A 1 171 ? 23.740 -1.997 14.609 1.00 142.10 168 GLN A CA 1
ATOM 1272 C C . GLN A 1 171 ? 22.381 -2.607 14.281 1.00 138.73 168 GLN A C 1
ATOM 1273 O O . GLN A 1 171 ? 22.172 -3.828 14.386 1.00 140.89 168 GLN A O 1
ATOM 1279 N N . GLU A 1 172 ? 21.478 -1.724 13.858 1.00 134.74 169 GLU A N 1
ATOM 1280 C CA . GLU A 1 172 ? 20.126 -2.066 13.468 1.00 125.32 169 GLU A CA 1
ATOM 1281 C C . GLU A 1 172 ? 20.052 -2.538 11.998 1.00 119.88 169 GLU A C 1
ATOM 1282 O O . GLU A 1 172 ? 18.957 -2.802 11.480 1.00 120.88 169 GLU A O 1
ATOM 1288 N N . ILE A 1 173 ? 21.210 -2.684 11.348 1.00 111.66 170 ILE A N 1
ATOM 1289 C CA . ILE A 1 173 ? 21.284 -3.103 9.931 1.00 104.15 170 ILE A CA 1
ATOM 1290 C C . ILE A 1 173 ? 20.440 -4.318 9.592 1.00 101.11 170 ILE A C 1
ATOM 1291 O O . ILE A 1 173 ? 19.877 -4.406 8.522 1.00 104.94 170 ILE A O 1
ATOM 1296 N N . GLU A 1 174 ? 20.321 -5.258 10.500 1.00 101.33 171 GLU A N 1
ATOM 1297 C CA . GLU A 1 174 ? 19.667 -6.477 10.105 1.00 102.46 171 GLU A CA 1
ATOM 1298 C C . GLU A 1 174 ? 18.181 -6.283 10.119 1.00 98.33 171 GLU A C 1
ATOM 1299 O O . GLU A 1 174 ? 17.527 -6.778 9.226 1.00 100.92 171 GLU A O 1
ATOM 1305 N N . LYS A 1 175 ? 17.641 -5.525 11.078 1.00 100.18 172 LYS A N 1
ATOM 1306 C CA . LYS A 1 175 ? 16.192 -5.230 11.068 1.00 98.52 172 LYS A CA 1
ATOM 1307 C C . LYS A 1 175 ? 15.856 -4.536 9.745 1.00 101.47 172 LYS A C 1
ATOM 1308 O O . LYS A 1 175 ? 14.888 -4.917 9.080 1.00 110.49 172 LYS A O 1
ATOM 1314 N N . VAL A 1 176 ? 16.646 -3.539 9.339 1.00 89.19 173 VAL A N 1
ATOM 1315 C CA . VAL A 1 176 ? 16.267 -2.783 8.154 1.00 87.01 173 VAL A CA 1
ATOM 1316 C C . VAL A 1 176 ? 16.376 -3.559 6.846 1.00 85.51 173 VAL A C 1
ATOM 1317 O O . VAL A 1 176 ? 15.473 -3.448 5.999 1.00 84.45 173 VAL A O 1
ATOM 1321 N N . VAL A 1 177 ? 17.451 -4.329 6.673 1.00 82.28 174 VAL A N 1
ATOM 1322 C CA . VAL A 1 177 ? 17.531 -5.242 5.551 1.00 82.63 174 VAL A CA 1
ATOM 1323 C C . VAL A 1 177 ? 16.292 -6.148 5.484 1.00 87.80 174 VAL A C 1
ATOM 1324 O O . VAL A 1 177 ? 15.737 -6.411 4.394 1.00 91.04 174 VAL A O 1
ATOM 1328 N N . SER A 1 178 ? 15.856 -6.654 6.623 1.00 87.63 175 SER A N 1
ATOM 1329 C CA . SER A 1 178 ? 14.801 -7.667 6.543 1.00 96.54 175 SER A CA 1
ATOM 1330 C C . SER A 1 178 ? 13.459 -6.989 6.203 1.00 93.80 175 SER A C 1
ATOM 1331 O O . SER A 1 178 ? 12.643 -7.553 5.462 1.00 99.49 175 SER A O 1
ATOM 1334 N N . LYS A 1 179 ? 13.287 -5.753 6.667 1.00 88.24 176 LYS A N 1
ATOM 1335 C CA . LYS A 1 179 ? 12.128 -4.942 6.300 1.00 86.09 176 LYS A CA 1
ATOM 1336 C C . LYS A 1 179 ? 12.098 -4.591 4.814 1.00 86.51 176 LYS A C 1
ATOM 1337 O O . LYS A 1 179 ? 11.034 -4.602 4.159 1.00 87.08 176 LYS A O 1
ATOM 1343 N N . LEU A 1 180 ? 13.263 -4.259 4.279 1.00 81.60 177 LEU A N 1
ATOM 1344 C CA . LEU A 1 180 ? 13.380 -4.039 2.854 1.00 80.18 177 LEU A CA 1
ATOM 1345 C C . LEU A 1 180 ? 12.975 -5.259 1.988 1.00 83.58 177 LEU A C 1
ATOM 1346 O O . LEU A 1 180 ? 12.252 -5.121 0.994 1.00 86.08 177 LEU A O 1
ATOM 1351 N N . LEU A 1 181 ? 13.451 -6.440 2.367 1.00 82.14 178 LEU A N 1
ATOM 1352 C CA . LEU A 1 181 ? 13.156 -7.656 1.647 1.00 85.07 178 LEU A CA 1
ATOM 1353 C C . LEU A 1 181 ? 11.668 -7.965 1.799 1.00 90.18 178 LEU A C 1
ATOM 1354 O O . LEU A 1 181 ? 11.002 -8.433 0.855 1.00 89.02 178 LEU A O 1
ATOM 1359 N N . GLU A 1 182 ? 11.176 -7.713 3.012 1.00 90.49 179 GLU A N 1
ATOM 1360 C CA . GLU A 1 182 ? 9.783 -7.954 3.399 1.00 93.70 179 GLU A CA 1
ATOM 1361 C C . GLU A 1 182 ? 8.796 -7.116 2.577 1.00 92.07 179 GLU A C 1
ATOM 1362 O O . GLU A 1 182 ? 7.734 -7.598 2.200 1.00 101.90 179 GLU A O 1
ATOM 1368 N N . GLY A 1 183 ? 9.148 -5.869 2.294 1.00 86.39 180 GLY A N 1
ATOM 1369 C CA . GLY A 1 183 ? 8.318 -5.028 1.462 1.00 83.43 180 GLY A CA 1
ATOM 1370 C C . GLY A 1 183 ? 8.592 -5.277 -0.013 1.00 88.29 180 GLY A C 1
ATOM 1371 O O . GLY A 1 183 ? 8.013 -4.601 -0.903 1.00 90.48 180 GLY A O 1
ATOM 1372 N N . GLY A 1 184 ? 9.497 -6.220 -0.284 1.00 86.40 181 GLY A N 1
ATOM 1373 C CA . GLY A 1 184 ? 9.603 -6.787 -1.620 1.00 81.98 181 GLY A CA 1
ATOM 1374 C C . GLY A 1 184 ? 10.797 -6.392 -2.441 1.00 84.41 181 GLY A C 1
ATOM 1375 O O . GLY A 1 184 ? 10.830 -6.684 -3.627 1.00 81.25 181 GLY A O 1
ATOM 1376 N N . TYR A 1 185 ? 11.783 -5.701 -1.864 1.00 85.16 182 TYR A N 1
ATOM 1377 C CA . TYR A 1 185 ? 13.007 -5.490 -2.630 1.00 81.83 182 TYR A CA 1
ATOM 1378 C C . TYR A 1 185 ? 13.646 -6.875 -2.779 1.00 89.00 182 TYR A C 1
ATOM 1379 O O . TYR A 1 185 ? 13.712 -7.625 -1.807 1.00 95.09 182 TYR A O 1
ATOM 1388 N N . PRO A 1 186 ? 14.065 -7.242 -4.004 1.00 97.83 183 PRO A N 1
ATOM 1389 C CA . PRO A 1 186 ? 14.859 -8.451 -4.290 1.00 98.71 183 PRO A CA 1
ATOM 1390 C C . PRO A 1 186 ? 16.294 -8.426 -3.728 1.00 102.61 183 PRO A C 1
ATOM 1391 O O . PRO A 1 186 ? 16.922 -7.347 -3.600 1.00 102.17 183 PRO A O 1
ATOM 1395 N N . LYS A 1 187 ? 16.805 -9.620 -3.423 1.00 104.47 184 LYS A N 1
ATOM 1396 C CA . LYS A 1 187 ? 18.049 -9.787 -2.668 1.00 103.83 184 LYS A CA 1
ATOM 1397 C C . LYS A 1 187 ? 19.252 -9.156 -3.340 1.00 101.83 184 LYS A C 1
ATOM 1398 O O . LYS A 1 187 ? 20.236 -8.818 -2.673 1.00 101.62 184 LYS A O 1
ATOM 1404 N N . ASP A 1 188 ? 19.167 -9.003 -4.657 1.00 100.51 185 ASP A N 1
ATOM 1405 C CA . ASP A 1 188 ? 20.258 -8.439 -5.428 1.00 106.98 185 ASP A CA 1
ATOM 1406 C C . ASP A 1 188 ? 20.206 -6.904 -5.545 1.00 104.36 185 ASP A C 1
ATOM 1407 O O . ASP A 1 188 ? 21.124 -6.284 -6.128 1.00 102.74 185 ASP A O 1
ATOM 1412 N N . THR A 1 189 ? 19.135 -6.311 -5.000 1.00 95.07 186 THR A N 1
ATOM 1413 C CA . THR A 1 189 ? 18.960 -4.877 -4.994 1.00 87.63 186 THR A CA 1
ATOM 1414 C C . THR A 1 189 ? 20.226 -4.209 -4.476 1.00 92.37 186 THR A C 1
ATOM 1415 O O . THR A 1 189 ? 20.684 -4.529 -3.388 1.00 101.07 186 THR A O 1
ATOM 1419 N N . PRO A 1 190 ? 20.797 -3.264 -5.236 1.00 92.02 187 PRO A N 1
ATOM 1420 C CA . PRO A 1 190 ? 21.987 -2.626 -4.694 1.00 87.35 187 PRO A CA 1
ATOM 1421 C C . PRO A 1 190 ? 21.659 -1.767 -3.480 1.00 89.31 187 PRO A C 1
ATOM 1422 O O . PRO A 1 190 ? 20.575 -1.143 -3.407 1.00 87.83 187 PRO A O 1
ATOM 1426 N N . ILE A 1 191 ? 22.607 -1.719 -2.550 1.00 84.10 188 ILE A N 1
ATOM 1427 C CA . ILE A 1 191 ? 22.525 -0.831 -1.427 1.00 78.89 188 ILE A CA 1
ATOM 1428 C C . ILE A 1 191 ? 23.887 -0.315 -1.023 1.00 81.06 188 ILE A C 1
ATOM 1429 O O . ILE A 1 191 ? 24.907 -1.008 -1.200 1.00 87.98 188 ILE A O 1
ATOM 1434 N N . ALA A 1 192 ? 23.894 0.912 -0.500 1.00 76.05 189 ALA A N 1
ATOM 1435 C CA . ALA A 1 192 ? 25.086 1.495 0.061 1.00 79.51 189 ALA A CA 1
ATOM 1436 C C . ALA A 1 192 ? 24.807 2.129 1.416 1.00 84.43 189 ALA A C 1
ATOM 1437 O O . ALA A 1 192 ? 23.726 2.695 1.656 1.00 80.85 189 ALA A O 1
ATOM 1439 N N . VAL A 1 193 ? 25.819 1.985 2.282 1.00 87.67 190 VAL A N 1
ATOM 1440 C CA . VAL A 1 193 ? 25.905 2.529 3.627 1.00 82.63 190 VAL A CA 1
ATOM 1441 C C . VAL A 1 193 ? 27.109 3.467 3.653 1.00 81.68 190 VAL A C 1
ATOM 1442 O O . VAL A 1 193 ? 28.240 3.029 3.319 1.00 83.92 190 VAL A O 1
ATOM 1446 N N . ILE A 1 194 ? 26.869 4.718 4.053 1.00 78.17 191 ILE A N 1
ATOM 1447 C CA . ILE A 1 194 ? 27.882 5.799 4.079 1.00 84.19 191 ILE A CA 1
ATOM 1448 C C . ILE A 1 194 ? 27.938 6.390 5.469 1.00 87.71 191 ILE A C 1
ATOM 1449 O O . ILE A 1 194 ? 26.897 6.830 6.011 1.00 82.21 191 ILE A O 1
ATOM 1454 N N . TYR A 1 195 ? 29.150 6.470 6.001 1.00 87.19 192 TYR A N 1
ATOM 1455 C CA . TYR A 1 195 ? 29.366 7.069 7.295 1.00 94.66 192 TYR A CA 1
ATOM 1456 C C . TYR A 1 195 ? 30.001 8.452 7.062 1.00 93.42 192 TYR A C 1
ATOM 1457 O O . TYR A 1 195 ? 30.956 8.548 6.289 1.00 99.23 192 TYR A O 1
ATOM 1466 N N . LYS A 1 196 ? 29.495 9.499 7.728 1.00 92.40 193 LYS A N 1
ATOM 1467 C CA . LYS A 1 196 ? 30.103 10.850 7.680 1.00 92.06 193 LYS A CA 1
ATOM 1468 C C . LYS A 1 196 ? 30.322 11.301 6.234 1.00 92.54 193 LYS A C 1
ATOM 1469 O O . LYS A 1 196 ? 31.442 11.586 5.797 1.00 93.21 193 LYS A O 1
ATOM 1475 N N . ALA A 1 197 ? 29.236 11.336 5.480 1.00 92.27 194 ALA A N 1
ATOM 1476 C CA . ALA A 1 197 ? 29.328 11.670 4.075 1.00 91.33 194 ALA A CA 1
ATOM 1477 C C . ALA A 1 197 ? 30.016 13.028 3.939 1.00 84.40 194 ALA A C 1
ATOM 1478 O O . ALA A 1 197 ? 29.603 13.983 4.584 1.00 90.07 194 ALA A O 1
ATOM 1480 N N . THR A 1 198 ? 31.066 13.074 3.115 1.00 90.36 195 THR A N 1
ATOM 1481 C CA . THR A 1 198 ? 31.880 14.297 2.782 1.00 92.24 195 THR A CA 1
ATOM 1482 C C . THR A 1 198 ? 32.846 14.804 3.846 1.00 87.52 195 THR A C 1
ATOM 1483 O O . THR A 1 198 ? 33.525 15.807 3.626 1.00 90.48 195 THR A O 1
ATOM 1487 N N . TRP A 1 199 ? 32.869 14.156 5.001 1.00 78.19 196 TRP A N 1
ATOM 1488 C CA . TRP A 1 199 ? 33.910 14.438 5.969 1.00 84.61 196 TRP A CA 1
ATOM 1489 C C . TRP A 1 199 ? 35.190 13.793 5.506 1.00 83.47 196 TRP A C 1
ATOM 1490 O O . TRP A 1 199 ? 35.147 12.867 4.689 1.00 79.45 196 TRP A O 1
ATOM 1501 N N . ALA A 1 200 ? 36.326 14.220 6.059 1.00 87.98 197 ALA A N 1
ATOM 1502 C CA . ALA A 1 200 ? 37.620 13.585 5.676 1.00 98.41 197 ALA A CA 1
ATOM 1503 C C . ALA A 1 200 ? 37.571 12.064 5.885 1.00 97.70 197 ALA A C 1
ATOM 1504 O O . ALA A 1 200 ? 38.030 11.280 5.069 1.00 93.99 197 ALA A O 1
ATOM 1506 N N . ASP A 1 201 ? 36.971 11.651 6.985 1.00 103.10 198 ASP A N 1
ATOM 1507 C CA . ASP A 1 201 ? 36.916 10.235 7.309 1.00 111.12 198 ASP A CA 1
ATOM 1508 C C . ASP A 1 201 ? 35.734 9.436 6.694 1.00 111.58 198 ASP A C 1
ATOM 1509 O O . ASP A 1 201 ? 35.514 8.294 7.083 1.00 109.46 198 ASP A O 1
ATOM 1514 N N . GLU A 1 202 ? 34.980 9.995 5.747 1.00 104.79 199 GLU A N 1
ATOM 1515 C CA . GLU A 1 202 ? 33.830 9.264 5.214 1.00 103.29 199 GLU A CA 1
ATOM 1516 C C . GLU A 1 202 ? 34.232 7.864 4.747 1.00 102.12 199 GLU A C 1
ATOM 1517 O O . GLU A 1 202 ? 35.334 7.696 4.256 1.00 99.27 199 GLU A O 1
ATOM 1523 N N . LYS A 1 203 ? 33.352 6.869 4.914 1.00 101.20 200 LYS A N 1
ATOM 1524 C CA . LYS A 1 203 ? 33.572 5.520 4.335 1.00 98.47 200 LYS A CA 1
ATOM 1525 C C . LYS A 1 203 ? 32.280 5.002 3.688 1.00 95.65 200 LYS A C 1
ATOM 1526 O O . LYS A 1 203 ? 31.157 5.275 4.154 1.00 90.45 200 LYS A O 1
ATOM 1532 N N . ILE A 1 204 ? 32.466 4.246 2.615 1.00 93.61 201 ILE A N 1
ATOM 1533 C CA . ILE A 1 204 ? 31.383 3.790 1.798 1.00 91.62 201 ILE A CA 1
ATOM 1534 C C . ILE A 1 204 ? 31.426 2.278 1.742 1.00 94.47 201 ILE A C 1
ATOM 1535 O O . ILE A 1 204 ? 32.427 1.703 1.308 1.00 93.78 201 ILE A O 1
ATOM 1540 N N . VAL A 1 205 ? 30.345 1.632 2.179 1.00 93.55 202 VAL A N 1
ATOM 1541 C CA . VAL A 1 205 ? 30.245 0.185 2.000 1.00 95.12 202 VAL A CA 1
ATOM 1542 C C . VAL A 1 205 ? 29.124 -0.044 1.006 1.00 97.20 202 VAL A C 1
ATOM 1543 O O . VAL A 1 205 ? 27.960 0.309 1.264 1.00 91.24 202 VAL A O 1
ATOM 1547 N N . LYS A 1 206 ? 29.521 -0.611 -0.130 1.00 98.44 203 LYS A N 1
ATOM 1548 C CA . LYS A 1 206 ? 28.668 -0.936 -1.251 1.00 100.92 203 LYS A CA 1
ATOM 1549 C C . LYS A 1 206 ? 28.311 -2.415 -1.252 1.00 101.15 203 LYS A C 1
ATOM 1550 O O . LYS A 1 206 ? 29.142 -3.253 -0.921 1.00 109.56 203 LYS A O 1
ATOM 1556 N N . GLY A 1 207 ? 27.088 -2.760 -1.627 1.00 99.01 204 GLY A N 1
ATOM 1557 C CA . GLY A 1 207 ? 26.740 -4.174 -1.714 1.00 98.47 204 GLY A CA 1
ATOM 1558 C C . GLY A 1 207 ? 25.356 -4.407 -2.277 1.00 99.92 204 GLY A C 1
ATOM 1559 O O . GLY A 1 207 ? 24.854 -3.578 -3.044 1.00 104.96 204 GLY A O 1
ATOM 1560 N N . THR A 1 208 ? 24.770 -5.556 -1.928 1.00 97.48 205 THR A N 1
ATOM 1561 C CA . THR A 1 208 ? 23.361 -5.848 -2.163 1.00 95.51 205 THR A CA 1
ATOM 1562 C C . THR A 1 208 ? 22.660 -6.220 -0.871 1.00 96.21 205 THR A C 1
ATOM 1563 O O . THR A 1 208 ? 23.292 -6.316 0.182 1.00 99.41 205 THR A O 1
ATOM 1567 N N . LEU A 1 209 ? 21.353 -6.416 -0.944 1.00 94.60 206 LEU A N 1
ATOM 1568 C CA . LEU A 1 209 ? 20.586 -6.692 0.260 1.00 99.77 206 LEU A CA 1
ATOM 1569 C C . LEU A 1 209 ? 21.012 -7.928 1.067 1.00 106.01 206 LEU A C 1
ATOM 1570 O O . LEU A 1 209 ? 20.963 -7.922 2.290 1.00 114.88 206 LEU A O 1
ATOM 1575 N N . SER A 1 210 ? 21.453 -8.979 0.399 1.00 111.93 207 SER A N 1
ATOM 1576 C CA . SER A 1 210 ? 21.879 -10.184 1.107 1.00 120.84 207 SER A CA 1
ATOM 1577 C C . SER A 1 210 ? 23.210 -10.054 1.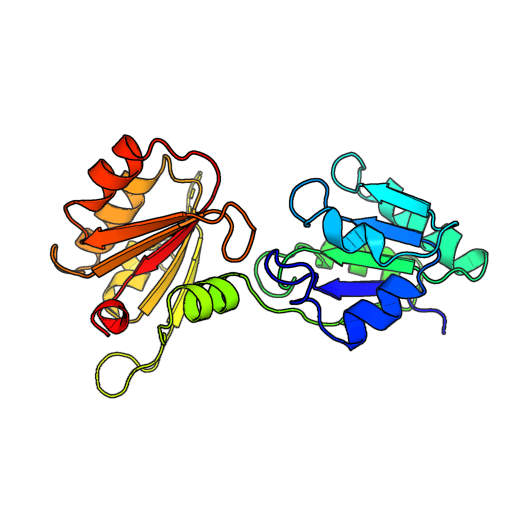871 1.00 126.12 207 SER A C 1
ATOM 1578 O O . SER A 1 210 ? 23.397 -10.685 2.930 1.00 131.34 207 SER A O 1
ATOM 1581 N N . ASP A 1 211 ? 24.137 -9.272 1.315 1.00 119.11 208 ASP A N 1
ATOM 1582 C CA . ASP A 1 211 ? 25.544 -9.344 1.725 1.00 120.29 208 ASP A CA 1
ATOM 1583 C C . ASP A 1 211 ? 26.078 -8.158 2.527 1.00 111.78 208 ASP A C 1
ATOM 1584 O O . ASP A 1 211 ? 27.264 -8.095 2.879 1.00 111.58 208 ASP A O 1
ATOM 1589 N N . ILE A 1 212 ? 25.202 -7.219 2.817 1.00 100.39 209 ILE A N 1
ATOM 1590 C CA . ILE A 1 212 ? 25.648 -5.938 3.283 1.00 96.34 209 ILE A CA 1
ATOM 1591 C C . ILE A 1 212 ? 25.695 -5.966 4.806 1.00 101.93 209 ILE A C 1
ATOM 1592 O O . ILE A 1 212 ? 26.498 -5.258 5.422 1.00 108.31 209 ILE A O 1
ATOM 1597 N N . ALA A 1 213 ? 24.840 -6.809 5.398 1.00 103.99 210 ALA A N 1
ATOM 1598 C CA . ALA A 1 213 ? 24.784 -7.036 6.838 1.00 104.28 210 ALA A CA 1
ATOM 1599 C C . ALA A 1 213 ? 26.168 -7.493 7.274 1.00 113.14 210 ALA A C 1
ATOM 1600 O O . ALA A 1 213 ? 26.780 -6.848 8.133 1.00 114.26 210 ALA A O 1
ATOM 1602 N N . VAL A 1 214 ? 26.646 -8.587 6.659 1.00 110.65 211 VAL A N 1
ATOM 1603 C CA . VAL A 1 214 ? 28.027 -9.030 6.775 1.00 115.89 211 VAL A CA 1
ATOM 1604 C C . VAL A 1 214 ? 29.036 -7.904 6.521 1.00 117.95 211 VAL A C 1
ATOM 1605 O O . VAL A 1 214 ? 29.886 -7.628 7.377 1.00 119.36 211 VAL A O 1
ATOM 1609 N N . LYS A 1 215 ? 28.939 -7.238 5.367 1.00 115.73 212 LYS A N 1
ATOM 1610 C CA . LYS A 1 215 ? 29.953 -6.245 4.968 1.00 113.79 212 LYS A CA 1
ATOM 1611 C C . LYS A 1 215 ? 30.064 -5.090 5.945 1.00 117.00 212 LYS A C 1
ATOM 1612 O O . LYS A 1 215 ? 31.137 -4.480 6.115 1.00 116.27 212 LYS A O 1
ATOM 1618 N N . VAL A 1 216 ? 28.939 -4.792 6.584 1.00 116.65 213 VAL A N 1
ATOM 1619 C CA . VAL A 1 216 ? 28.889 -3.759 7.587 1.00 115.53 213 VAL A CA 1
ATOM 1620 C C . VAL A 1 216 ? 29.510 -4.236 8.890 1.00 120.43 213 VAL A C 1
ATOM 1621 O O . VAL A 1 216 ? 30.262 -3.494 9.514 1.00 121.87 213 VAL A O 1
ATOM 1625 N N . LYS A 1 217 ? 29.223 -5.475 9.288 1.00 127.70 214 LYS A N 1
ATOM 1626 C CA . LYS A 1 217 ? 29.792 -6.005 10.533 1.00 136.52 214 LYS A CA 1
ATOM 1627 C C . LYS A 1 217 ? 31.307 -6.086 10.397 1.00 140.40 214 LYS A C 1
ATOM 1628 O O . LYS A 1 217 ? 32.029 -5.753 11.337 1.00 138.58 214 LYS A O 1
ATOM 1634 N N . GLU A 1 218 ? 31.765 -6.496 9.210 1.00 141.10 215 GLU A N 1
ATOM 1635 C CA . GLU A 1 218 ? 33.179 -6.765 8.931 1.00 141.50 215 GLU A CA 1
ATOM 1636 C C . GLU A 1 218 ? 33.980 -5.490 8.607 1.00 143.16 215 GLU A C 1
ATOM 1637 O O . GLU A 1 218 ? 35.212 -5.487 8.605 1.00 141.75 215 GLU A O 1
ATOM 1643 N N . ASN A 1 219 ? 33.269 -4.399 8.353 1.00 151.88 216 ASN A N 1
ATOM 1644 C CA . ASN A 1 219 ? 33.885 -3.075 8.404 1.00 153.29 216 ASN A CA 1
ATOM 1645 C C . ASN A 1 219 ? 33.908 -2.537 9.834 1.00 153.02 216 ASN A C 1
ATOM 1646 O O . ASN A 1 219 ? 34.554 -1.519 10.107 1.00 152.71 216 ASN A O 1
ATOM 1651 N N . ASN A 1 220 ? 33.207 -3.241 10.731 1.00 149.17 217 ASN A N 1
ATOM 1652 C CA . ASN A 1 220 ? 33.037 -2.859 12.136 1.00 151.42 217 ASN A CA 1
ATOM 1653 C C . ASN A 1 220 ? 32.534 -1.441 12.309 1.00 147.55 217 ASN A C 1
ATOM 1654 O O . ASN A 1 220 ? 31.880 -1.146 13.311 1.00 149.75 217 ASN A O 1
ATOM 1659 N N . ILE A 1 221 ? 32.813 -0.579 11.324 1.00 147.28 218 ILE A N 1
ATOM 1660 C CA . ILE A 1 221 ? 32.538 0.863 11.438 1.00 147.96 218 ILE A CA 1
ATOM 1661 C C . ILE A 1 221 ? 31.191 1.104 12.157 1.00 140.20 218 ILE A C 1
ATOM 1662 O O . ILE A 1 221 ? 30.114 0.721 11.692 1.00 120.30 218 ILE A O 1
ATOM 1667 N N . ASN A 1 222 ? 31.324 1.688 13.345 1.00 153.72 219 ASN A N 1
ATOM 1668 C CA . ASN A 1 222 ? 30.239 2.002 14.258 1.00 157.22 219 ASN A CA 1
ATOM 1669 C C . ASN A 1 222 ? 29.676 3.370 13.882 1.00 159.62 219 ASN A C 1
ATOM 1670 O O . ASN A 1 222 ? 29.960 3.874 12.787 1.00 161.76 219 ASN A O 1
ATOM 1675 N N . LYS A 1 223 ? 28.910 3.985 14.787 1.00 155.84 220 LYS A N 1
ATOM 1676 C CA . LYS A 1 223 ? 28.335 5.335 14.564 1.00 149.63 220 LYS A CA 1
ATOM 1677 C C . LYS A 1 223 ? 27.118 5.295 13.592 1.00 133.10 220 LYS A C 1
ATOM 1678 O O . LYS A 1 223 ? 26.827 4.249 12.989 1.00 124.16 220 LYS A O 1
ATOM 1684 N N . THR A 1 224 ? 26.393 6.412 13.490 1.00 114.61 221 THR A N 1
ATOM 1685 C CA . THR A 1 224 ? 25.231 6.516 12.608 1.00 107.99 221 THR A CA 1
ATOM 1686 C C . THR A 1 224 ? 25.634 6.614 11.114 1.00 106.96 221 THR A C 1
ATOM 1687 O O . THR A 1 224 ? 26.682 7.171 10.765 1.00 109.51 221 THR A O 1
ATOM 1691 N N . ALA A 1 225 ? 24.797 6.065 10.235 1.00 99.91 222 ALA A N 1
ATOM 1692 C CA . ALA A 1 225 ? 25.028 6.146 8.775 1.00 94.71 222 ALA A CA 1
ATOM 1693 C C . ALA A 1 225 ? 23.778 6.556 7.994 1.00 84.88 222 ALA A C 1
ATOM 1694 O O . ALA A 1 225 ? 22.687 6.634 8.583 1.00 85.10 222 ALA A O 1
ATOM 1696 N N . LEU A 1 226 ? 23.977 6.861 6.696 1.00 82.86 223 LEU A N 1
ATOM 1697 C CA . LEU A 1 226 ? 22.926 6.862 5.674 1.00 77.98 223 LEU A CA 1
ATOM 1698 C C . LEU A 1 226 ? 22.936 5.533 4.965 1.00 83.32 223 LEU A C 1
ATOM 1699 O O . LEU A 1 226 ? 23.989 5.073 4.446 1.00 76.04 223 LEU A O 1
ATOM 1704 N N . ILE A 1 227 ? 21.769 4.909 4.902 1.00 77.44 224 ILE A N 1
ATOM 1705 C CA . ILE A 1 227 ? 21.673 3.918 3.876 1.00 83.30 224 ILE A CA 1
ATOM 1706 C C . ILE A 1 227 ? 20.854 4.384 2.702 1.00 77.71 224 ILE A C 1
ATOM 1707 O O . ILE A 1 227 ? 19.848 5.062 2.856 1.00 83.77 224 ILE A O 1
ATOM 1712 N N . MET A 1 228 ? 21.425 4.123 1.538 1.00 78.01 225 MET A N 1
ATOM 1713 C CA . MET A 1 228 ? 20.832 4.355 0.254 1.00 81.60 225 MET A CA 1
ATOM 1714 C C . MET A 1 228 ? 20.441 3.016 -0.427 1.00 87.20 225 MET A C 1
ATOM 1715 O O . MET A 1 228 ? 21.266 2.104 -0.520 1.00 86.55 225 MET A O 1
ATOM 1720 N N . VAL A 1 229 ? 19.180 2.898 -0.861 1.00 77.41 226 VAL A N 1
ATOM 1721 C CA . VAL A 1 229 ? 18.658 1.660 -1.424 1.00 76.77 226 VAL A CA 1
ATOM 1722 C C . VAL A 1 229 ? 17.995 1.875 -2.778 1.00 79.32 226 VAL A C 1
ATOM 1723 O O . VAL A 1 229 ? 17.180 2.769 -2.941 1.00 78.14 226 VAL A O 1
ATOM 1727 N N . GLY A 1 230 ? 18.286 1.012 -3.740 1.00 83.27 227 GLY A N 1
ATOM 1728 C CA . GLY A 1 230 ? 17.533 1.004 -4.976 1.00 81.39 227 GLY A CA 1
ATOM 1729 C C . GLY A 1 230 ? 18.318 0.764 -6.242 1.00 89.31 227 GLY A C 1
ATOM 1730 O O . GLY A 1 230 ? 19.558 0.745 -6.255 1.00 92.78 227 GLY A O 1
ATOM 1731 N N . ARG A 1 231 ? 17.576 0.575 -7.326 1.00 96.93 228 ARG A N 1
ATOM 1732 C CA . ARG A 1 231 ? 18.189 0.231 -8.612 1.00 96.40 228 ARG A CA 1
ATOM 1733 C C . ARG A 1 231 ? 19.074 1.373 -9.059 1.00 91.89 228 ARG A C 1
ATOM 1734 O O . ARG A 1 231 ? 19.982 1.176 -9.832 1.00 98.96 228 ARG A O 1
ATOM 1742 N N . PHE A 1 232 ? 18.844 2.555 -8.492 1.00 93.40 229 PHE A N 1
ATOM 1743 C CA . PHE A 1 232 ? 19.538 3.778 -8.907 1.00 85.63 229 PHE A CA 1
ATOM 1744 C C . PHE A 1 232 ? 21.017 3.741 -8.584 1.00 91.09 229 PHE A C 1
ATOM 1745 O O . PHE A 1 232 ? 21.796 4.569 -9.092 1.00 102.97 229 PHE A O 1
ATOM 1753 N N . LEU A 1 233 ? 21.400 2.809 -7.707 1.00 99.98 230 LEU A N 1
ATOM 1754 C CA . LEU A 1 233 ? 22.818 2.523 -7.421 1.00 101.15 230 LEU A CA 1
ATOM 1755 C C . LEU A 1 233 ? 23.478 1.657 -8.503 1.00 104.94 230 LEU A C 1
ATOM 1756 O O . LEU A 1 233 ? 24.695 1.638 -8.616 1.00 105.53 230 LEU A O 1
ATOM 1761 N N . GLY A 1 234 ? 22.668 0.923 -9.274 1.00 112.01 231 GLY A N 1
ATOM 1762 C CA . GLY A 1 234 ? 23.137 0.186 -10.447 1.00 110.59 231 GLY A CA 1
ATOM 1763 C C . GLY A 1 234 ? 23.771 1.058 -11.528 1.00 122.13 231 GLY A C 1
ATOM 1764 O O . GLY A 1 234 ? 24.347 0.493 -12.473 1.00 128.05 231 GLY A O 1
ATOM 1765 N N . GLU A 1 235 ? 23.655 2.408 -11.393 1.00 123.47 232 GLU A N 1
ATOM 1766 C CA . GLU A 1 235 ? 24.242 3.486 -12.302 1.00 120.96 232 GLU A CA 1
ATOM 1767 C C . GLU A 1 235 ? 25.204 4.492 -11.587 1.00 112.98 232 GLU A C 1
ATOM 1768 O O . GLU A 1 235 ? 26.345 4.741 -12.006 1.00 108.84 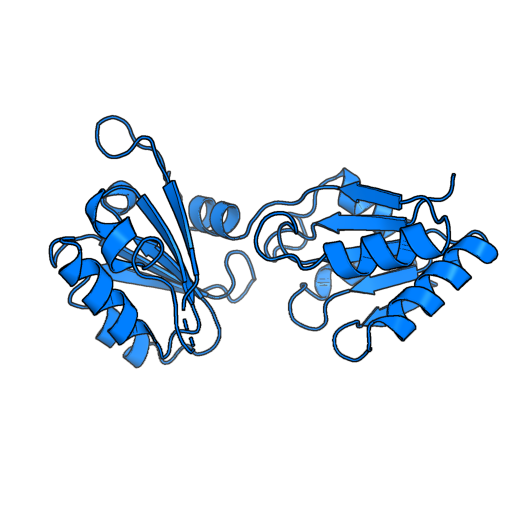232 GLU A O 1
#